Protein AF-A0A6L8TA34-F1 (afdb_monomer_lite)

Sequence (274 aa):
MIMSFKDAQNYKEYADSTDDLIKKCEDIVNNLTPEEANAKCNCIIQFGDRIITNKEHYEDYVRYVKDAVKGAKRQTESMKNYYERYSVPKAYIELEEMKYIYNQICTKSGTPPQMEQLIRNTYEEFKYRNSPSLRRKKEEEERRIKQMQEDVKKYTSPDEPTVGYAELMRRKAAANPPKTSLSQDEIRRFDMMSEEWLVKWCHFSYNWYWVVPCLLLCIVANGGLIAAIGLIVFMICGEIYSMRVQEYCGVILPWYRDSGKTLEKRIINKYIKK

Radius of gyration: 34.59 Å; chains: 1; bounding box: 89×36×83 Å

Structure (mmCIF, N/CA/C/O backbone):
data_AF-A0A6L8TA34-F1
#
_entry.id   AF-A0A6L8TA34-F1
#
loop_
_atom_site.group_PDB
_atom_site.id
_atom_site.type_symbol
_atom_site.label_atom_id
_atom_site.label_alt_id
_atom_site.label_comp_id
_atom_site.label_asym_id
_atom_site.label_entity_id
_atom_site.label_seq_id
_atom_site.pdbx_PDB_ins_code
_atom_site.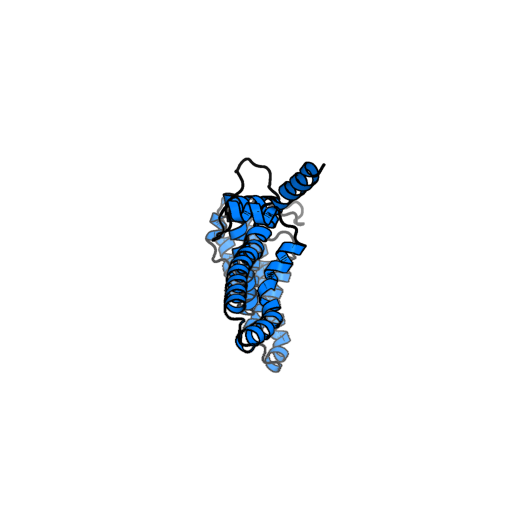Cartn_x
_atom_site.Cartn_y
_atom_site.Cartn_z
_atom_site.occupancy
_atom_site.B_iso_or_equiv
_atom_site.auth_seq_id
_atom_site.auth_comp_id
_atom_site.auth_asym_id
_atom_site.auth_atom_id
_atom_site.pdbx_PDB_model_num
ATOM 1 N N . MET A 1 1 ? -25.342 5.651 7.918 1.00 26.72 1 MET A N 1
ATOM 2 C CA . MET A 1 1 ? -24.972 7.080 7.956 1.00 26.72 1 MET A CA 1
ATOM 3 C C . MET A 1 1 ? -23.454 7.123 7.929 1.00 26.72 1 MET A C 1
ATOM 5 O O . MET A 1 1 ? -22.833 6.557 8.817 1.00 26.72 1 MET A O 1
ATOM 9 N N . ILE A 1 2 ? -22.877 7.601 6.826 1.00 30.81 2 ILE A N 1
ATOM 10 C CA . ILE A 1 2 ? -21.426 7.606 6.597 1.00 30.81 2 ILE A CA 1
ATOM 11 C C . ILE A 1 2 ? -20.876 8.825 7.331 1.00 30.81 2 ILE A C 1
ATOM 13 O O . ILE A 1 2 ? -21.261 9.949 7.020 1.00 30.81 2 ILE A O 1
ATOM 17 N N . MET A 1 3 ? -20.040 8.583 8.336 1.00 35.88 3 MET A N 1
ATOM 18 C CA . MET A 1 3 ? -19.330 9.624 9.071 1.00 35.88 3 MET A CA 1
ATOM 19 C C . MET A 1 3 ? -18.559 10.516 8.092 1.00 35.88 3 MET A C 1
ATOM 21 O O . MET A 1 3 ? -17.951 10.014 7.141 1.00 35.88 3 MET A O 1
ATOM 25 N N . SER A 1 4 ? -18.612 11.834 8.291 1.00 38.69 4 SER A N 1
ATOM 26 C CA . SER A 1 4 ? -17.957 12.759 7.373 1.00 38.69 4 SER A CA 1
ATOM 27 C C . SER A 1 4 ? -16.436 12.583 7.439 1.00 38.69 4 SER A C 1
ATOM 29 O O . SER A 1 4 ? -15.855 12.306 8.489 1.00 38.69 4 SER A O 1
ATOM 31 N N . PHE A 1 5 ? -15.769 12.763 6.300 1.00 42.31 5 PHE A N 1
ATOM 32 C CA . PHE A 1 5 ? -14.312 12.658 6.186 1.00 42.31 5 PHE A CA 1
ATOM 33 C C . PHE A 1 5 ? -13.568 13.624 7.128 1.00 42.31 5 PHE A C 1
ATOM 35 O O . PHE A 1 5 ? -12.448 13.337 7.534 1.00 42.31 5 PHE A O 1
ATOM 42 N N . LYS A 1 6 ? -14.196 14.746 7.512 1.00 39.69 6 LYS A N 1
ATOM 43 C CA . LYS A 1 6 ? -13.641 15.711 8.472 1.00 39.69 6 LYS A CA 1
ATOM 44 C C . LYS A 1 6 ? -13.723 15.227 9.921 1.00 39.69 6 LYS A C 1
ATOM 46 O O . LYS A 1 6 ? -12.808 15.501 10.687 1.00 39.69 6 LYS A O 1
ATOM 51 N N . ASP A 1 7 ? -14.754 14.468 10.280 1.00 45.50 7 ASP A N 1
ATOM 52 C CA . ASP A 1 7 ? -14.903 13.936 11.644 1.00 45.50 7 ASP A CA 1
ATOM 53 C C . ASP A 1 7 ? -13.973 12.737 11.877 1.00 45.50 7 ASP A C 1
ATOM 55 O O . ASP A 1 7 ? -13.440 12.550 12.970 1.00 45.50 7 ASP A O 1
ATOM 59 N N . ALA A 1 8 ? -13.674 11.984 10.812 1.00 49.72 8 ALA A N 1
ATOM 60 C CA . ALA A 1 8 ? -12.654 10.937 10.818 1.00 49.72 8 ALA A CA 1
ATOM 61 C C . ALA A 1 8 ? -11.216 11.479 10.979 1.00 49.72 8 ALA A C 1
ATOM 63 O O . ALA A 1 8 ? -10.352 10.761 11.473 1.00 49.72 8 ALA A O 1
ATOM 64 N N . GLN A 1 9 ? -10.953 12.734 10.588 1.00 38.88 9 GLN A N 1
ATOM 65 C CA . GLN A 1 9 ? -9.612 13.340 10.609 1.00 38.88 9 GLN A CA 1
ATOM 66 C C . GLN A 1 9 ? -9.122 13.768 12.003 1.00 38.88 9 GLN A C 1
ATOM 68 O O . GLN A 1 9 ? -7.920 13.949 12.184 1.00 38.88 9 GLN A O 1
ATOM 73 N N . ASN A 1 10 ? -10.011 13.933 12.990 1.00 45.66 10 ASN A N 1
ATOM 74 C CA . ASN A 1 10 ? -9.642 14.454 14.316 1.00 45.66 10 ASN A CA 1
ATOM 75 C C . ASN A 1 10 ? -9.312 13.375 15.360 1.00 45.66 10 ASN A C 1
ATOM 77 O O . ASN A 1 10 ? -8.789 13.695 16.430 1.00 45.66 10 ASN A O 1
ATOM 81 N N . TYR A 1 11 ? -9.573 12.099 15.075 1.00 52.59 11 TYR A N 1
ATOM 82 C CA . TYR A 1 11 ? -9.175 11.011 15.963 1.00 52.59 11 TYR A CA 1
ATOM 83 C C . TYR A 1 11 ? -7.750 10.581 15.627 1.00 52.59 11 TYR A C 1
ATOM 85 O O . TYR A 1 11 ? -7.477 10.180 14.502 1.00 52.59 11 TYR A O 1
ATOM 93 N N . LYS A 1 12 ? -6.838 10.616 16.613 1.00 56.38 12 LYS A N 1
ATOM 94 C CA . LYS A 1 12 ? -5.555 9.895 16.532 1.00 56.38 12 LYS A CA 1
ATOM 95 C C . LYS A 1 12 ? -5.864 8.466 16.084 1.00 56.38 12 LYS A C 1
ATOM 97 O O . LYS A 1 12 ? -6.401 7.702 16.888 1.00 56.38 12 LYS A O 1
ATOM 102 N N . GLU A 1 13 ? -5.550 8.158 14.827 1.00 72.50 13 GLU A N 1
ATOM 103 C CA . GLU A 1 13 ? -6.215 7.128 14.017 1.00 72.50 13 GLU A CA 1
ATOM 104 C C . GLU A 1 13 ? -6.134 5.704 14.586 1.00 72.50 13 GLU A C 1
ATOM 106 O O . GLU A 1 13 ? -6.873 4.842 14.134 1.00 72.50 13 GLU A O 1
ATOM 111 N N . TYR A 1 14 ? -5.277 5.450 15.574 1.00 80.44 14 TYR A N 1
ATOM 112 C CA . TYR A 1 14 ? -4.989 4.144 16.162 1.00 80.44 14 TYR A CA 1
ATOM 113 C C . TYR A 1 14 ? -4.602 4.272 17.644 1.00 80.44 14 TYR A C 1
ATOM 115 O O . TYR A 1 14 ? -4.146 5.336 18.063 1.00 80.44 14 TYR A O 1
ATOM 123 N N . ALA A 1 15 ? -4.739 3.218 18.449 1.00 86.44 15 ALA A N 1
ATOM 124 C CA . ALA A 1 15 ? -4.280 3.180 19.842 1.00 86.44 15 ALA A CA 1
ATOM 125 C C . ALA A 1 15 ? -2.822 2.697 19.982 1.00 86.44 15 ALA A C 1
ATOM 127 O O . ALA A 1 15 ? -2.347 1.879 19.199 1.00 86.44 15 ALA A O 1
ATOM 128 N N . ASP A 1 16 ? -2.094 3.174 20.991 1.00 85.56 16 ASP A N 1
ATOM 129 C CA . ASP A 1 16 ? -0.684 2.794 21.192 1.00 85.56 16 ASP A CA 1
ATOM 130 C C . ASP A 1 16 ? -0.493 1.495 21.988 1.00 85.56 16 ASP A C 1
ATOM 132 O O . ASP A 1 16 ? 0.597 0.922 21.975 1.00 85.56 16 ASP A O 1
ATOM 136 N N . SER A 1 17 ? -1.537 1.031 22.675 1.00 87.62 17 SER A N 1
ATOM 137 C CA . SER A 1 17 ? -1.566 -0.196 23.480 1.00 87.62 17 SER A CA 1
ATOM 138 C C . SER A 1 17 ? -2.996 -0.730 23.615 1.00 87.62 17 SER A C 1
ATOM 140 O O . SER A 1 17 ? -3.959 -0.037 23.280 1.00 87.62 17 SER A O 1
ATOM 142 N N . THR A 1 18 ? -3.152 -1.944 24.150 1.00 88.75 18 THR A N 1
ATOM 143 C CA . THR A 1 18 ? -4.470 -2.536 24.440 1.00 88.75 18 THR A CA 1
ATOM 144 C C . THR A 1 18 ? -5.250 -1.758 25.508 1.00 88.75 18 THR A C 1
ATOM 146 O O . THR A 1 18 ? -6.473 -1.668 25.422 1.00 88.75 18 THR A O 1
ATOM 149 N N . ASP A 1 19 ? -4.564 -1.143 26.475 1.00 89.00 19 ASP A N 1
ATOM 150 C CA . ASP A 1 19 ? -5.198 -0.297 27.495 1.00 89.00 19 ASP A CA 1
ATOM 151 C C . ASP A 1 19 ? -5.578 1.086 26.930 1.00 89.00 19 ASP A C 1
ATOM 153 O O . ASP A 1 19 ? -6.664 1.595 27.213 1.00 89.00 19 ASP A O 1
ATOM 157 N N . ASP A 1 20 ? -4.741 1.662 26.056 1.00 89.50 20 ASP A N 1
ATOM 158 C CA . ASP A 1 20 ? -5.075 2.890 25.313 1.00 89.50 20 ASP A CA 1
ATOM 159 C C . ASP A 1 20 ? -6.273 2.675 24.373 1.00 89.50 20 ASP A C 1
ATOM 161 O O . ASP A 1 20 ? -7.108 3.564 24.217 1.00 89.50 20 ASP A O 1
ATOM 165 N N . LEU A 1 21 ? -6.418 1.474 23.799 1.00 90.69 21 LEU A N 1
ATOM 166 C CA . LEU A 1 21 ? -7.572 1.123 22.970 1.00 90.69 21 LEU A CA 1
ATOM 167 C C . LEU A 1 21 ? -8.882 1.215 23.759 1.00 90.69 21 LEU A C 1
ATOM 169 O O . LEU A 1 21 ? -9.844 1.800 23.265 1.00 90.69 21 LEU A O 1
ATOM 173 N N . ILE A 1 22 ? -8.918 0.670 24.981 1.00 91.56 22 ILE A N 1
ATOM 174 C CA . ILE A 1 22 ? -10.101 0.755 25.851 1.00 91.56 22 ILE A CA 1
ATOM 175 C C . ILE A 1 22 ? -10.437 2.219 26.122 1.00 91.56 22 ILE A C 1
ATOM 177 O O . ILE A 1 22 ? -11.585 2.619 25.931 1.00 91.56 22 ILE A O 1
ATOM 181 N N . LYS A 1 23 ? -9.432 3.014 26.504 1.00 91.00 23 LYS A N 1
ATOM 182 C CA . LYS A 1 23 ? -9.615 4.433 26.806 1.00 91.00 23 LYS A CA 1
ATOM 183 C C . LYS A 1 23 ? -10.176 5.199 25.610 1.00 91.00 23 LYS A C 1
ATOM 185 O O . LYS A 1 23 ? -11.139 5.939 25.755 1.00 91.00 23 LYS A O 1
ATOM 190 N N . LYS A 1 24 ? -9.639 4.978 24.409 1.00 90.06 24 LYS A N 1
ATOM 191 C CA . LYS A 1 24 ? -10.147 5.625 23.192 1.00 90.06 24 LYS A CA 1
ATOM 192 C C . LYS A 1 24 ? -11.571 5.2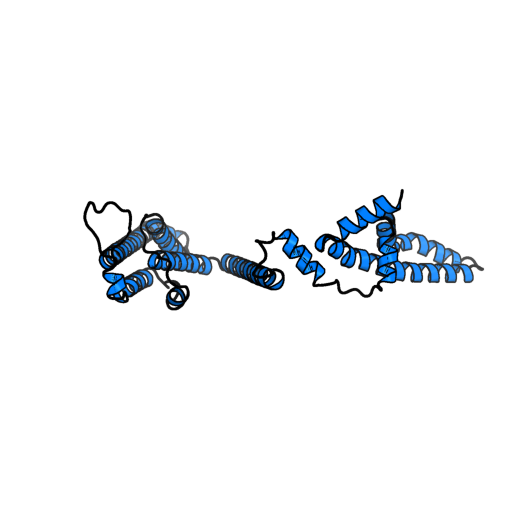05 22.850 1.00 90.06 24 LYS A C 1
ATOM 194 O O . LYS A 1 24 ? -12.351 6.038 22.403 1.00 90.06 24 LYS A O 1
ATOM 199 N N . CYS A 1 25 ? -11.926 3.940 23.066 1.00 88.81 25 CYS A N 1
ATOM 200 C CA . CYS A 1 25 ? -13.305 3.492 22.903 1.00 88.81 25 CYS A CA 1
ATOM 201 C C . CYS A 1 25 ? -14.244 4.185 23.906 1.00 88.81 25 CYS A C 1
ATOM 203 O O . CYS A 1 25 ? -15.326 4.605 23.511 1.00 88.81 25 CYS A O 1
ATOM 205 N N . GLU A 1 26 ? -13.833 4.351 25.167 1.00 90.38 26 GLU A N 1
ATOM 206 C CA . GLU A 1 26 ? -14.588 5.111 26.177 1.00 90.38 26 GLU A CA 1
ATOM 207 C C . GLU A 1 26 ? -14.712 6.594 25.809 1.00 90.38 26 GLU A C 1
ATOM 209 O O . GLU A 1 26 ? -15.801 7.158 25.898 1.00 90.38 26 GLU A O 1
ATOM 214 N N . ASP A 1 27 ? -13.628 7.212 25.338 1.00 88.88 27 ASP A N 1
ATOM 215 C CA . ASP A 1 27 ? -13.613 8.606 24.891 1.00 88.88 27 ASP A CA 1
ATOM 216 C C . ASP A 1 27 ? -14.585 8.829 23.723 1.00 88.88 27 ASP A C 1
ATOM 218 O O . ASP A 1 27 ? -15.280 9.843 23.698 1.00 88.88 27 ASP A O 1
ATOM 222 N N . ILE A 1 28 ? -14.697 7.877 22.789 1.00 85.50 28 ILE A N 1
ATOM 223 C CA . ILE A 1 28 ? -15.697 7.937 21.710 1.00 85.50 28 ILE A CA 1
ATOM 224 C C . ILE A 1 28 ? -17.111 8.017 22.294 1.00 85.50 28 ILE A C 1
ATOM 226 O O . ILE A 1 28 ? -17.888 8.865 21.868 1.00 85.50 28 ILE A O 1
ATOM 230 N N . VAL A 1 29 ? -17.444 7.176 23.279 1.00 86.12 29 VAL A N 1
ATOM 231 C CA . VAL A 1 29 ? -18.777 7.184 23.910 1.00 86.12 29 VAL A CA 1
ATOM 232 C C . VAL A 1 29 ? -19.035 8.495 24.649 1.00 86.12 29 VAL A C 1
ATOM 234 O O . VAL A 1 29 ? -20.114 9.074 24.531 1.00 86.12 29 VAL A O 1
ATOM 237 N N . ASN A 1 30 ? -18.042 8.972 25.399 1.00 86.25 30 ASN A N 1
ATOM 238 C CA . ASN A 1 30 ? -18.154 10.183 26.211 1.00 86.25 30 ASN A CA 1
ATOM 239 C C . ASN A 1 30 ? -18.290 11.456 25.365 1.00 86.25 30 ASN A C 1
ATOM 241 O O . ASN A 1 30 ? -18.870 12.433 25.835 1.00 86.25 30 ASN A O 1
ATOM 245 N N . ASN A 1 31 ? -17.777 11.438 24.133 1.00 85.88 31 ASN A N 1
ATOM 246 C CA . ASN A 1 31 ? -17.811 12.571 23.212 1.00 85.88 31 ASN A CA 1
ATOM 247 C C . ASN A 1 31 ? -18.993 12.542 22.229 1.00 85.88 31 ASN A C 1
ATOM 249 O O . ASN A 1 31 ? -19.072 13.421 21.372 1.00 85.88 31 ASN A O 1
ATOM 253 N N . LEU A 1 32 ? -19.908 11.569 22.332 1.00 79.75 32 LEU A N 1
ATOM 254 C CA . LEU A 1 32 ? -21.133 11.569 21.530 1.00 79.75 32 LEU A CA 1
ATOM 255 C C . LEU A 1 32 ? -21.969 12.812 21.847 1.00 79.75 32 LEU A C 1
ATOM 257 O O . LEU A 1 32 ? -22.250 13.115 23.011 1.00 79.75 32 LEU A O 1
ATOM 261 N N . THR A 1 33 ? -22.423 13.512 20.810 1.00 81.62 33 THR A N 1
ATOM 262 C CA . THR A 1 33 ? -23.385 14.605 20.990 1.00 81.62 33 THR A CA 1
ATOM 263 C C . THR A 1 33 ? -24.716 14.067 21.535 1.00 81.62 33 THR A C 1
ATOM 265 O O . THR A 1 33 ? -25.052 12.899 21.316 1.00 81.62 33 THR A O 1
ATOM 268 N N . PRO A 1 34 ? -25.536 14.892 22.215 1.00 78.94 34 PRO A N 1
ATOM 269 C CA . PRO A 1 34 ? -26.854 14.461 22.685 1.00 78.94 34 PRO A CA 1
ATOM 270 C C . PRO A 1 34 ? -27.755 13.913 21.568 1.00 78.94 34 PRO A C 1
ATOM 272 O O . PRO A 1 34 ? -28.567 13.024 21.814 1.00 78.94 34 PRO A O 1
ATOM 275 N N . GLU A 1 35 ? -27.609 14.419 20.344 1.00 78.94 35 GLU A N 1
ATOM 276 C CA . GLU A 1 35 ? -28.339 13.940 19.168 1.00 78.94 35 GLU A CA 1
ATOM 277 C C . GLU A 1 35 ? -27.856 12.550 18.736 1.00 78.94 35 GLU A C 1
ATOM 279 O O . GLU A 1 35 ? -28.667 11.641 18.559 1.00 78.94 35 GLU A O 1
ATOM 284 N N . GLU A 1 36 ? -26.540 12.350 18.633 1.00 78.81 36 GLU A N 1
ATOM 285 C CA . GLU A 1 36 ? -25.949 11.056 18.274 1.00 78.81 36 GLU A CA 1
ATOM 286 C C . GLU A 1 36 ? -26.218 9.986 19.327 1.00 78.81 36 GLU A C 1
ATOM 288 O O . GLU A 1 36 ? -26.524 8.851 18.968 1.00 78.81 36 GLU A O 1
ATOM 293 N N . ALA A 1 37 ? -26.132 10.348 20.609 1.00 76.19 37 ALA A N 1
ATOM 294 C CA . ALA A 1 37 ? -26.354 9.458 21.740 1.00 76.19 37 ALA A CA 1
ATOM 295 C C . ALA A 1 37 ? -27.797 8.931 21.789 1.00 76.19 37 ALA A C 1
ATOM 297 O O . ALA A 1 37 ? -28.003 7.743 22.042 1.00 76.19 37 ALA A O 1
ATOM 298 N N . ASN A 1 38 ? -28.781 9.799 21.521 1.00 78.62 38 ASN A N 1
ATOM 299 C CA . ASN A 1 38 ? -30.211 9.477 21.596 1.00 78.62 38 ASN A CA 1
ATOM 300 C C . ASN A 1 38 ? -30.801 8.960 20.275 1.00 78.62 38 ASN A C 1
ATOM 302 O O . ASN A 1 38 ? -31.965 8.548 20.237 1.00 78.62 38 ASN A O 1
ATOM 306 N N . ALA A 1 39 ? -30.030 8.970 19.186 1.00 76.56 39 ALA A N 1
ATOM 307 C CA . ALA A 1 39 ? -30.465 8.399 17.922 1.00 76.56 39 ALA A CA 1
ATOM 308 C C . ALA A 1 39 ? -30.721 6.886 18.059 1.00 76.56 39 ALA A C 1
ATOM 310 O O . ALA A 1 39 ? -30.012 6.164 18.766 1.00 76.56 39 ALA A O 1
ATOM 311 N N . LYS A 1 40 ? -31.768 6.403 17.377 1.00 69.94 40 LYS A N 1
ATOM 312 C CA . LYS A 1 40 ? -32.124 4.978 17.360 1.00 69.94 40 LYS A CA 1
ATOM 313 C C . LYS A 1 40 ? -31.053 4.188 16.604 1.00 69.94 40 LYS A C 1
ATOM 315 O O . LYS A 1 40 ? -30.760 4.506 15.449 1.00 69.94 40 LYS A O 1
ATOM 320 N N . CYS A 1 41 ? -30.521 3.136 17.225 1.00 67.19 41 CYS A N 1
ATOM 321 C CA . CYS A 1 41 ? -29.586 2.221 16.567 1.00 67.19 41 CYS A CA 1
ATOM 322 C C . CYS A 1 41 ? -30.351 1.406 15.515 1.00 67.19 41 CYS A C 1
ATOM 324 O O . CYS A 1 41 ? -31.183 0.570 15.863 1.00 67.19 41 CYS A O 1
ATOM 326 N N . ASN A 1 42 ? -30.057 1.590 14.226 1.00 57.72 42 ASN A N 1
ATOM 327 C CA . ASN A 1 42 ? -30.599 0.748 13.141 1.00 57.72 42 ASN A CA 1
ATOM 328 C C . ASN A 1 42 ? -29.842 -0.590 13.019 1.00 57.72 42 ASN A C 1
ATOM 330 O O . ASN A 1 42 ? -29.568 -1.089 11.928 1.00 57.72 42 ASN A O 1
ATOM 334 N N . CYS A 1 43 ? -29.440 -1.139 14.156 1.00 56.66 43 CYS A N 1
ATOM 335 C CA . CYS A 1 43 ? -28.519 -2.250 14.270 1.00 56.66 43 CYS A CA 1
ATOM 336 C C . CYS A 1 43 ? -29.361 -3.528 14.287 1.00 56.66 43 CYS A C 1
ATOM 338 O O . CYS A 1 43 ? -30.055 -3.804 15.261 1.00 56.66 43 CYS A O 1
ATOM 340 N N . ILE A 1 44 ? -29.363 -4.267 13.171 1.00 47.94 44 ILE A N 1
ATOM 341 C CA . ILE A 1 44 ? -30.145 -5.499 12.970 1.00 47.94 44 ILE A CA 1
ATOM 342 C C . ILE A 1 44 ? -29.538 -6.624 13.823 1.00 47.94 44 ILE A C 1
ATOM 344 O O . ILE A 1 44 ? -28.895 -7.529 13.304 1.00 47.94 44 ILE A O 1
ATOM 348 N N . ILE A 1 45 ? -29.658 -6.550 15.147 1.00 50.31 45 ILE A N 1
ATOM 349 C CA . ILE A 1 45 ? -29.248 -7.623 16.058 1.00 50.31 45 ILE A CA 1
ATOM 350 C C . ILE A 1 45 ? -30.283 -7.722 17.169 1.00 50.31 45 ILE A C 1
ATOM 352 O O . ILE A 1 45 ? -30.358 -6.855 18.022 1.00 50.31 45 ILE A O 1
ATOM 356 N N . GLN A 1 46 ? -31.100 -8.775 17.091 1.00 48.19 46 GLN A N 1
ATOM 357 C CA . GLN A 1 46 ? -31.663 -9.602 18.172 1.00 48.19 46 GLN A CA 1
ATOM 358 C C . GLN A 1 46 ? -31.893 -9.003 19.584 1.00 48.19 46 GLN A C 1
ATOM 360 O O . GLN A 1 46 ? -31.788 -9.727 20.569 1.00 48.19 46 GLN A O 1
ATOM 365 N N . PHE A 1 47 ? -32.293 -7.741 19.728 1.00 48.44 47 PHE A N 1
ATOM 366 C CA . PHE A 1 47 ? -32.747 -7.189 21.015 1.00 48.44 47 PHE A CA 1
ATOM 367 C C . PHE A 1 47 ? -34.275 -7.235 21.178 1.00 48.44 47 PHE A C 1
ATOM 369 O O . PHE A 1 47 ? -34.845 -6.432 21.909 1.00 48.44 47 PHE A O 1
ATOM 376 N N . GLY A 1 48 ? -34.963 -8.169 20.507 1.00 54.03 48 GLY A N 1
ATOM 377 C CA . GLY A 1 48 ? -36.431 -8.212 20.511 1.00 54.03 48 GLY A CA 1
ATOM 378 C C . GLY A 1 48 ? -37.050 -6.854 20.144 1.00 54.03 48 GLY A C 1
ATOM 379 O O . GLY A 1 48 ? -36.404 -6.023 19.510 1.00 54.03 48 GLY A O 1
ATOM 380 N N . ASP A 1 49 ? -38.280 -6.591 20.585 1.00 54.66 49 ASP A N 1
ATOM 381 C CA . ASP A 1 49 ? -38.989 -5.321 20.345 1.00 54.66 49 ASP A CA 1
ATOM 382 C C . ASP A 1 49 ? -38.396 -4.106 21.104 1.00 54.66 49 ASP A C 1
ATOM 384 O O . ASP A 1 49 ? -39.029 -3.050 21.198 1.00 54.66 49 ASP A O 1
ATOM 388 N N . ARG A 1 50 ? -37.185 -4.214 21.677 1.00 63.94 50 ARG A N 1
ATOM 389 C CA . ARG A 1 50 ? -36.550 -3.120 22.420 1.00 63.94 50 ARG A CA 1
ATOM 390 C C . ARG A 1 50 ? -35.766 -2.211 21.478 1.00 63.94 50 ARG A C 1
ATOM 392 O O . ARG A 1 50 ? -34.748 -2.589 20.906 1.00 63.94 50 ARG A O 1
ATOM 399 N N . ILE A 1 51 ? -36.201 -0.957 21.402 1.00 65.44 51 ILE A N 1
ATOM 400 C CA . ILE A 1 51 ? -35.429 0.122 20.784 1.00 65.44 51 ILE A CA 1
ATOM 401 C C . ILE A 1 51 ? -34.270 0.468 21.725 1.00 65.44 51 ILE A C 1
ATOM 403 O O . ILE A 1 51 ? -34.507 0.940 22.835 1.00 65.44 51 ILE A O 1
ATOM 407 N N . ILE A 1 52 ? -33.035 0.234 21.281 1.00 74.25 52 ILE A N 1
ATOM 408 C CA . ILE A 1 52 ? -31.819 0.676 21.976 1.00 74.25 52 ILE A CA 1
ATOM 409 C C . ILE A 1 52 ? -31.322 2.007 21.407 1.00 74.25 52 ILE A C 1
ATOM 411 O O . ILE A 1 52 ? -31.449 2.290 20.206 1.00 74.25 52 ILE A O 1
ATOM 415 N N . THR A 1 53 ? -30.755 2.830 22.280 1.00 78.06 53 THR A N 1
ATOM 416 C CA . THR A 1 53 ? -30.071 4.069 21.891 1.00 78.06 53 THR A CA 1
ATOM 417 C C . THR A 1 53 ? -28.675 3.769 21.342 1.00 78.06 53 THR A C 1
ATOM 419 O O . THR A 1 53 ? -28.055 2.760 21.684 1.00 78.06 53 THR A O 1
ATOM 422 N N . ASN A 1 54 ? -28.145 4.651 20.496 1.00 78.88 54 ASN A N 1
ATOM 423 C CA . ASN A 1 54 ? -26.756 4.558 20.039 1.00 78.88 54 ASN A CA 1
ATOM 424 C C . ASN A 1 54 ? -25.762 4.588 21.206 1.00 78.88 54 ASN A C 1
ATOM 426 O O . ASN A 1 54 ? -24.768 3.869 21.166 1.00 78.88 54 ASN A O 1
ATOM 430 N N . LYS A 1 55 ? -26.026 5.372 22.259 1.00 82.50 55 LYS A N 1
ATOM 431 C CA . LYS A 1 55 ? -25.160 5.400 23.442 1.00 82.50 55 LYS A CA 1
ATOM 432 C C . LYS A 1 55 ? -25.080 4.034 24.127 1.00 82.50 55 LYS A C 1
ATOM 434 O O . LYS A 1 55 ? -23.975 3.539 24.322 1.00 82.50 55 LYS A O 1
ATOM 439 N N . GLU A 1 56 ? -26.222 3.406 24.420 1.00 82.81 56 GLU A N 1
ATOM 440 C CA . GLU A 1 56 ? -26.257 2.050 24.998 1.00 82.81 56 GLU A CA 1
ATOM 441 C C . GLU A 1 56 ? -25.502 1.049 24.111 1.00 82.81 56 GLU A C 1
ATOM 443 O O . GLU A 1 56 ? -24.729 0.232 24.603 1.00 82.81 56 GLU A O 1
ATOM 448 N N . HIS A 1 57 ? -25.675 1.144 22.789 1.00 82.88 57 HIS A N 1
ATOM 449 C CA . HIS A 1 57 ? -24.978 0.281 21.840 1.00 82.88 57 HIS A CA 1
ATOM 450 C C . HIS A 1 57 ? -23.449 0.448 21.885 1.00 82.88 57 HIS A C 1
ATOM 452 O O . HIS A 1 57 ? -22.709 -0.539 21.906 1.00 82.88 57 HIS A O 1
ATOM 458 N N . TYR A 1 58 ? -22.971 1.692 21.924 1.00 85.31 58 TYR A N 1
ATOM 459 C CA . TYR A 1 58 ? -21.549 2.005 22.031 1.00 85.31 58 TYR A CA 1
ATOM 460 C C . TYR A 1 58 ? -20.973 1.555 23.384 1.00 85.31 58 TYR A C 1
ATOM 462 O O . TYR A 1 58 ? -19.888 0.976 23.419 1.00 85.31 58 TYR A O 1
ATOM 470 N N . GLU A 1 59 ? -21.693 1.751 24.492 1.00 88.12 59 GLU A N 1
ATOM 471 C CA . GLU A 1 59 ? -21.294 1.285 25.831 1.00 88.12 59 GLU A CA 1
ATOM 472 C C . GLU A 1 59 ? -21.182 -0.246 25.904 1.00 88.12 59 GLU A C 1
ATOM 474 O O . GLU A 1 59 ? -20.189 -0.782 26.413 1.00 88.12 59 GLU A O 1
ATOM 479 N N . ASP A 1 60 ? -22.153 -0.962 25.334 1.00 86.38 60 ASP A N 1
ATOM 480 C CA . ASP A 1 60 ? -22.111 -2.422 25.216 1.00 86.38 60 ASP A CA 1
ATOM 481 C C . ASP A 1 60 ? -20.902 -2.882 24.397 1.00 86.38 60 ASP A C 1
ATOM 483 O O . ASP A 1 60 ? -20.242 -3.871 24.739 1.00 86.38 60 ASP A O 1
ATOM 487 N N . TYR A 1 61 ? -20.561 -2.140 23.346 1.00 85.31 61 TYR A N 1
ATOM 488 C CA . TYR A 1 61 ? -19.385 -2.424 22.543 1.00 85.31 61 TYR A CA 1
ATOM 489 C C . TYR A 1 61 ? -18.071 -2.180 23.296 1.00 85.31 61 TYR A C 1
ATOM 491 O O . TYR A 1 61 ? -17.169 -3.019 23.230 1.00 85.31 61 TYR A O 1
ATOM 499 N N . VAL A 1 62 ? -17.957 -1.103 24.081 1.00 89.44 62 VAL A N 1
ATOM 500 C CA . VAL A 1 62 ? -16.800 -0.889 24.975 1.00 89.44 62 VAL A CA 1
ATOM 501 C C . VAL A 1 62 ? -16.623 -2.081 25.916 1.00 89.44 62 VAL A C 1
ATOM 503 O O . VAL A 1 62 ? -15.497 -2.544 26.121 1.00 89.44 62 VAL A O 1
ATOM 506 N N . ARG A 1 63 ? -17.717 -2.622 26.466 1.00 88.88 63 ARG A N 1
ATOM 507 C CA . ARG A 1 63 ? -17.662 -3.828 27.304 1.00 88.88 63 ARG A CA 1
ATOM 508 C C . ARG A 1 63 ? -17.105 -5.025 26.529 1.00 88.88 63 ARG A C 1
ATOM 510 O O . ARG A 1 63 ? -16.213 -5.698 27.043 1.00 88.88 63 ARG A O 1
ATOM 517 N N . TYR A 1 64 ? -17.536 -5.244 25.286 1.00 88.00 64 TYR A N 1
ATOM 518 C CA . TYR A 1 64 ? -16.955 -6.296 24.443 1.00 88.00 64 TYR A CA 1
ATOM 519 C C . TYR A 1 64 ? -15.461 -6.092 24.175 1.00 88.00 64 TYR A C 1
ATOM 521 O O . TYR A 1 64 ? -14.706 -7.065 24.207 1.00 88.00 64 TYR A O 1
ATOM 529 N N . VAL A 1 65 ? -15.011 -4.852 23.958 1.00 89.75 65 VAL A N 1
ATOM 530 C CA . VAL A 1 65 ? -13.580 -4.547 23.791 1.00 89.75 65 VAL A CA 1
ATOM 531 C C . VAL A 1 65 ? -12.803 -4.893 25.062 1.00 89.75 65 VAL A C 1
ATOM 533 O O . VAL A 1 65 ? -11.772 -5.561 24.985 1.00 89.75 65 VAL A O 1
ATOM 536 N N . LYS A 1 66 ? -13.311 -4.510 26.240 1.00 93.00 66 LYS A N 1
ATOM 537 C CA . LYS A 1 66 ? -12.698 -4.848 27.538 1.00 93.00 66 LYS A CA 1
ATOM 538 C C . LYS A 1 66 ? -12.587 -6.359 27.742 1.00 93.00 66 LYS A C 1
ATOM 540 O O . LYS A 1 66 ? -11.533 -6.845 28.161 1.00 93.00 66 LYS A O 1
ATOM 545 N N . ASP A 1 67 ? -13.637 -7.105 27.411 1.00 92.12 67 ASP A N 1
ATOM 546 C CA . ASP A 1 67 ? -13.638 -8.567 27.501 1.00 92.12 67 ASP A CA 1
ATOM 547 C C . ASP A 1 67 ? -12.633 -9.199 26.529 1.00 92.12 67 ASP A C 1
ATOM 549 O O . ASP A 1 67 ? -11.898 -10.115 26.910 1.00 92.12 67 ASP A O 1
ATOM 553 N N . ALA A 1 68 ? -12.536 -8.681 25.302 1.00 91.94 68 ALA A N 1
ATOM 554 C CA . ALA A 1 68 ? -11.559 -9.134 24.316 1.00 91.94 68 ALA A CA 1
ATOM 555 C C . ALA A 1 68 ? -10.115 -8.870 24.774 1.00 91.94 68 ALA A C 1
ATOM 557 O O . ALA A 1 68 ? -9.283 -9.773 24.695 1.00 91.94 68 ALA A O 1
ATOM 558 N N . VAL A 1 69 ? -9.826 -7.684 25.325 1.00 93.38 69 VAL A N 1
ATOM 559 C CA . VAL A 1 69 ? -8.507 -7.346 25.896 1.00 93.38 69 VAL A CA 1
ATOM 560 C C . VAL A 1 69 ? -8.164 -8.270 27.064 1.00 93.38 69 VAL A C 1
ATOM 562 O O . VAL A 1 69 ? -7.052 -8.793 27.145 1.00 93.38 69 VAL A O 1
ATOM 565 N N . LYS A 1 70 ? -9.122 -8.537 27.957 1.00 94.44 70 LYS A N 1
ATOM 566 C CA . LYS A 1 70 ? -8.931 -9.480 29.068 1.00 94.44 70 LYS A CA 1
ATOM 567 C C . LYS A 1 70 ? -8.667 -10.903 28.569 1.00 94.44 70 LYS A C 1
ATOM 569 O O . LYS A 1 70 ? -7.834 -11.605 29.142 1.00 94.44 70 LYS A O 1
ATOM 574 N N . GLY A 1 71 ? -9.362 -11.326 27.512 1.00 93.31 71 GLY A N 1
ATOM 575 C CA . GLY A 1 71 ? -9.136 -12.602 26.832 1.00 93.31 71 GLY A CA 1
ATOM 576 C C . GLY A 1 71 ? -7.732 -12.703 26.233 1.00 93.31 71 GLY A C 1
ATOM 577 O O . GLY A 1 71 ? -7.040 -13.685 26.494 1.00 93.31 71 GLY A O 1
ATOM 578 N N . ALA A 1 72 ? -7.286 -11.661 25.528 1.00 92.94 72 ALA A N 1
ATOM 579 C CA . ALA A 1 72 ? -5.945 -11.582 24.952 1.00 92.94 72 ALA A CA 1
ATOM 580 C C . ALA A 1 72 ? -4.856 -11.702 26.029 1.00 92.94 72 ALA A C 1
ATOM 582 O O . ALA A 1 72 ? -4.003 -12.580 25.940 1.00 92.94 72 ALA A O 1
ATOM 583 N N . LYS A 1 73 ? -4.947 -10.913 27.112 1.00 92.75 73 LYS A N 1
ATOM 584 C CA . LYS A 1 73 ? -3.980 -10.959 28.228 1.00 92.75 73 LYS A CA 1
ATOM 585 C C . LYS A 1 73 ? -3.910 -12.345 28.888 1.00 92.75 73 LYS A C 1
ATOM 587 O O . LYS A 1 73 ? -2.828 -12.817 29.226 1.00 92.75 73 LYS A O 1
ATOM 592 N N . ARG A 1 74 ? -5.048 -13.036 29.044 1.00 93.44 74 ARG A N 1
ATOM 593 C CA . ARG A 1 74 ? -5.082 -14.424 29.554 1.00 93.44 74 ARG A CA 1
ATOM 594 C C . ARG A 1 74 ? -4.394 -15.404 28.607 1.00 93.44 74 ARG A C 1
ATOM 596 O O . ARG A 1 74 ? -3.675 -16.284 29.076 1.00 93.44 74 ARG A O 1
ATOM 603 N N . GLN A 1 75 ? -4.611 -15.263 27.300 1.00 91.88 75 GLN A N 1
ATOM 604 C CA . GLN A 1 75 ? -3.942 -16.095 26.303 1.00 91.88 75 GLN A CA 1
ATOM 605 C C . GLN A 1 75 ? -2.426 -15.866 26.336 1.00 91.88 75 GLN A C 1
ATOM 607 O O . GLN A 1 75 ? -1.670 -16.837 26.368 1.00 91.88 75 GLN A O 1
ATOM 612 N N . THR A 1 76 ? -1.983 -14.611 26.416 1.00 92.06 76 THR A N 1
ATOM 613 C CA . THR A 1 76 ? -0.567 -14.259 26.571 1.00 92.06 76 THR A CA 1
ATOM 614 C C . THR A 1 76 ? 0.050 -14.912 27.803 1.00 92.06 76 THR A C 1
ATOM 616 O O . THR A 1 76 ? 1.078 -15.576 27.680 1.00 92.06 76 THR A O 1
ATOM 619 N N . GLU A 1 77 ? -0.598 -14.807 28.967 1.00 92.25 77 GLU A N 1
ATOM 620 C CA . GLU A 1 77 ? -0.097 -15.412 30.208 1.00 92.25 77 GLU A CA 1
ATOM 621 C C . GLU A 1 77 ? -0.021 -16.943 30.106 1.00 92.25 77 GLU A C 1
ATOM 623 O O . GLU A 1 77 ? 0.965 -17.548 30.521 1.00 92.25 77 GLU A O 1
ATOM 628 N N . SER A 1 78 ? -1.011 -17.586 29.474 1.00 91.88 78 SER A N 1
ATOM 629 C CA . SER A 1 78 ? -0.991 -19.041 29.253 1.00 91.88 78 SER A CA 1
ATOM 630 C C . SER A 1 78 ? 0.183 -19.510 28.380 1.00 91.88 78 SER A C 1
ATOM 632 O O . SER A 1 78 ? 0.661 -20.634 28.528 1.00 91.88 78 SER A O 1
ATOM 634 N N . MET A 1 79 ? 0.686 -18.631 27.508 1.00 92.56 79 MET A N 1
ATOM 635 C CA . MET A 1 79 ? 1.793 -18.885 26.583 1.00 92.56 79 MET A CA 1
ATOM 636 C C . MET A 1 79 ? 3.134 -18.341 27.090 1.00 92.56 79 MET A C 1
ATOM 638 O O . MET A 1 79 ? 4.139 -18.436 26.385 1.00 92.56 79 MET A O 1
ATOM 642 N N . LYS A 1 80 ? 3.190 -17.814 28.317 1.00 92.19 80 LYS A N 1
ATOM 643 C CA . LYS A 1 80 ? 4.382 -17.167 28.878 1.00 92.19 80 LYS A CA 1
ATOM 644 C C . LYS A 1 80 ? 5.630 -18.048 28.815 1.00 92.19 80 LYS A C 1
ATOM 646 O O . LYS A 1 80 ? 6.648 -17.618 28.282 1.00 92.19 80 LYS A O 1
ATOM 651 N N . ASN A 1 81 ? 5.518 -19.312 29.231 1.00 92.88 81 ASN A N 1
ATOM 652 C CA . ASN A 1 81 ? 6.625 -20.276 29.169 1.00 92.88 81 ASN A CA 1
ATOM 653 C C . ASN A 1 81 ? 7.140 -20.489 27.735 1.00 92.88 81 ASN A C 1
ATOM 655 O O . ASN A 1 81 ? 8.334 -20.684 27.524 1.00 92.88 81 ASN A O 1
ATOM 659 N N . TYR A 1 82 ? 6.248 -20.467 26.740 1.00 92.38 82 TYR A N 1
ATOM 660 C CA . TYR A 1 82 ? 6.628 -20.571 25.332 1.00 92.38 82 TYR A CA 1
ATOM 661 C C . TYR A 1 82 ? 7.363 -19.304 24.879 1.00 92.38 82 TYR A C 1
ATOM 663 O O . TYR A 1 82 ? 8.447 -19.397 24.304 1.00 92.38 82 TYR A O 1
ATOM 671 N N . TYR A 1 83 ? 6.821 -18.122 25.176 1.00 92.44 83 TYR A N 1
ATOM 672 C CA . TYR A 1 83 ? 7.443 -16.856 24.786 1.00 92.44 83 TYR A CA 1
ATOM 673 C C . TYR A 1 83 ? 8.824 -16.659 25.411 1.00 92.44 83 TYR A C 1
ATOM 675 O O . TYR A 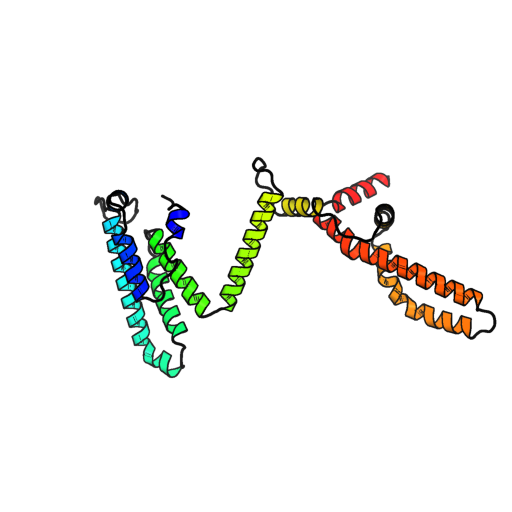1 83 ? 9.745 -16.240 24.710 1.00 92.44 83 TYR A O 1
ATOM 683 N N . GLU A 1 84 ? 8.986 -17.025 26.683 1.00 91.94 84 GLU A N 1
ATOM 684 C CA . GLU A 1 84 ? 10.273 -16.990 27.383 1.00 91.94 84 GLU A CA 1
ATOM 685 C C . GLU A 1 84 ? 11.263 -17.999 26.787 1.00 91.94 84 GLU A C 1
ATOM 687 O O . GLU A 1 84 ? 12.401 -17.641 26.490 1.00 91.94 84 GLU A O 1
ATOM 692 N N . ARG A 1 85 ? 10.831 -19.243 26.526 1.00 94.31 85 ARG A N 1
ATOM 693 C CA . ARG A 1 85 ? 11.695 -20.297 25.965 1.00 94.31 85 ARG A CA 1
ATOM 694 C C . ARG A 1 85 ? 12.247 -19.954 24.581 1.00 94.31 85 ARG A C 1
ATOM 696 O O . ARG A 1 85 ? 13.374 -20.333 24.270 1.00 94.31 85 ARG A O 1
ATOM 703 N N . TYR A 1 86 ? 11.449 -19.294 23.745 1.00 93.25 86 TYR A N 1
ATOM 704 C CA . TYR A 1 86 ? 11.819 -18.949 22.369 1.00 93.25 86 TYR A CA 1
ATOM 705 C C . TYR A 1 86 ? 12.277 -17.494 22.205 1.00 93.25 86 TYR A C 1
ATOM 707 O O . TYR A 1 86 ? 12.468 -17.053 21.073 1.00 93.25 86 TYR A O 1
ATOM 715 N N . SER A 1 87 ? 12.462 -16.752 23.304 1.00 91.50 87 SER A N 1
ATOM 716 C CA . SER A 1 87 ? 12.883 -15.343 23.288 1.00 91.50 87 SER A CA 1
ATOM 717 C C . SER A 1 87 ? 12.044 -14.487 22.331 1.00 91.50 87 SER A C 1
ATOM 719 O O . SER A 1 87 ? 12.571 -13.685 21.555 1.00 91.50 87 SER A O 1
ATOM 721 N N . VAL A 1 88 ? 10.724 -14.695 22.345 1.00 90.56 88 VAL A N 1
ATOM 722 C CA . VAL A 1 88 ? 9.811 -14.022 21.417 1.00 90.56 88 VAL A CA 1
ATOM 723 C C . VAL A 1 88 ? 9.807 -12.515 21.708 1.00 90.56 88 VAL A C 1
ATOM 725 O O . VAL A 1 88 ? 9.610 -12.119 22.859 1.00 90.56 88 VAL A O 1
ATOM 728 N N . PRO A 1 89 ? 9.999 -11.645 20.697 1.00 90.19 89 PRO A N 1
ATOM 729 C CA . PRO A 1 89 ? 10.023 -10.204 20.915 1.00 90.19 89 PRO A CA 1
ATOM 730 C C . PRO A 1 89 ? 8.705 -9.690 21.497 1.00 90.19 89 PRO A C 1
ATOM 732 O O .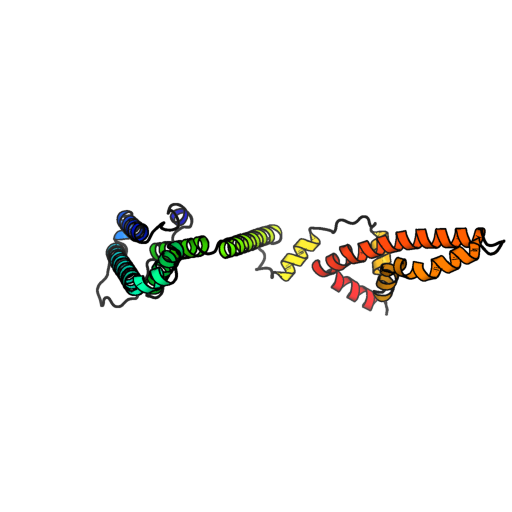 PRO A 1 89 ? 7.629 -10.039 21.010 1.00 90.19 89 PRO A O 1
ATOM 735 N N . LYS A 1 90 ? 8.781 -8.766 22.462 1.00 89.12 90 LYS A N 1
ATOM 736 C CA . LYS A 1 90 ? 7.596 -8.135 23.069 1.00 89.12 90 LYS A CA 1
ATOM 737 C C . LYS A 1 90 ? 6.637 -7.551 22.022 1.00 89.12 90 LYS A C 1
ATOM 739 O O . LYS A 1 90 ? 5.438 -7.780 22.099 1.00 89.12 90 LYS A O 1
ATOM 744 N N . ALA A 1 91 ? 7.171 -6.891 20.992 1.00 86.50 91 ALA A N 1
ATOM 745 C CA . ALA A 1 91 ? 6.376 -6.326 19.899 1.00 86.50 91 ALA A CA 1
ATOM 746 C C . ALA A 1 91 ? 5.586 -7.381 19.097 1.00 86.50 91 ALA A C 1
ATOM 748 O O . ALA A 1 91 ? 4.579 -7.055 18.472 1.00 86.50 91 ALA A O 1
ATOM 749 N N . TYR A 1 92 ? 6.044 -8.639 19.067 1.00 89.06 92 TYR A N 1
ATOM 750 C CA . TYR A 1 92 ? 5.313 -9.745 18.439 1.00 89.06 92 TYR A CA 1
ATOM 751 C C . TYR A 1 92 ? 4.181 -10.243 19.336 1.00 89.06 92 TYR A C 1
ATOM 753 O O . TYR A 1 92 ? 3.082 -10.490 18.850 1.00 89.06 92 TYR A O 1
ATOM 761 N N . ILE A 1 93 ? 4.424 -10.319 20.645 1.00 90.69 93 ILE A N 1
ATOM 762 C CA . ILE A 1 93 ? 3.396 -10.673 21.630 1.00 90.69 93 ILE A CA 1
ATOM 763 C C . ILE A 1 93 ? 2.258 -9.644 21.592 1.00 90.69 93 ILE A C 1
ATOM 765 O O . ILE A 1 93 ? 1.097 -10.018 21.465 1.00 90.69 93 ILE A O 1
ATOM 769 N N . GLU A 1 94 ? 2.588 -8.350 21.599 1.00 89.75 94 GLU A N 1
ATOM 770 C CA . GLU A 1 94 ? 1.599 -7.267 21.508 1.00 89.75 94 GLU A CA 1
ATOM 771 C C . GLU A 1 94 ? 0.809 -7.298 20.181 1.00 89.75 94 GLU A C 1
ATOM 773 O O . GLU A 1 94 ? -0.389 -7.017 20.158 1.00 89.75 94 GLU A O 1
ATOM 778 N N . LEU A 1 95 ? 1.449 -7.684 19.068 1.00 91.62 95 LEU A N 1
ATOM 779 C CA . LEU A 1 95 ? 0.761 -7.888 17.789 1.00 91.62 95 LEU A CA 1
ATOM 780 C C . LEU A 1 95 ? -0.228 -9.062 17.850 1.00 91.62 95 LEU A C 1
ATOM 782 O O . LEU A 1 95 ? -1.343 -8.934 17.344 1.00 91.62 95 LEU A O 1
ATOM 786 N N . GLU A 1 96 ? 0.146 -10.192 18.451 1.00 91.62 96 GLU A N 1
ATOM 787 C CA . GLU A 1 96 ? -0.758 -11.341 18.605 1.00 91.62 96 GLU A CA 1
ATOM 788 C C . GLU A 1 96 ? -1.936 -11.018 19.542 1.00 91.62 96 GLU A C 1
ATOM 790 O O . GLU A 1 96 ? -3.068 -11.402 19.240 1.00 91.62 96 GLU A O 1
ATOM 795 N N . GLU A 1 97 ? -1.725 -10.227 20.601 1.00 93.00 97 GLU A N 1
ATOM 796 C CA . GLU A 1 97 ? -2.820 -9.699 21.430 1.00 93.00 97 GLU A CA 1
ATOM 797 C C . GLU A 1 97 ? -3.789 -8.838 20.613 1.00 93.00 97 GLU A C 1
ATOM 799 O O . GLU A 1 97 ? -5.002 -9.066 20.632 1.00 93.00 97 GLU A O 1
ATOM 804 N N . MET A 1 98 ? -3.269 -7.877 19.843 1.00 91.69 98 MET A N 1
ATOM 805 C CA . MET A 1 98 ? -4.099 -7.015 18.994 1.00 91.69 98 MET A CA 1
ATOM 806 C C . MET A 1 98 ? -4.816 -7.794 17.892 1.00 91.69 98 MET A C 1
ATOM 808 O O . MET A 1 98 ? -5.961 -7.484 17.570 1.00 91.69 98 MET A O 1
ATOM 812 N N . LYS A 1 99 ? -4.185 -8.829 17.335 1.00 92.00 99 LYS A N 1
ATOM 813 C CA . LYS A 1 99 ? -4.795 -9.735 16.355 1.00 92.00 99 LYS A CA 1
ATOM 814 C C . LYS A 1 99 ? -5.951 -10.525 16.962 1.00 92.00 99 LYS A C 1
ATOM 816 O O . LYS A 1 99 ? -6.993 -10.659 16.322 1.00 92.00 99 LYS A O 1
ATOM 821 N N . TYR A 1 100 ? -5.793 -11.027 18.188 1.00 91.62 100 TYR A N 1
ATOM 822 C CA . TYR A 1 100 ? -6.878 -11.684 18.917 1.00 91.62 100 TYR A CA 1
ATOM 823 C C . TYR A 1 100 ? -8.061 -10.729 19.106 1.00 91.62 100 TYR A C 1
ATOM 825 O O . TYR A 1 100 ? -9.192 -11.074 18.765 1.00 91.62 100 TYR A O 1
ATOM 833 N N . ILE A 1 101 ? -7.791 -9.512 19.586 1.00 91.19 101 ILE A N 1
ATOM 834 C CA . ILE A 1 101 ? -8.805 -8.472 19.802 1.00 91.19 101 ILE A CA 1
ATOM 835 C C . ILE A 1 101 ? -9.524 -8.135 18.489 1.00 91.19 101 ILE A C 1
ATOM 837 O O . ILE A 1 101 ? -10.752 -8.181 18.439 1.00 91.19 101 ILE A O 1
ATOM 841 N N . TYR A 1 102 ? -8.774 -7.870 17.416 1.00 89.62 102 TYR A N 1
ATOM 842 C CA . TYR A 1 102 ? -9.314 -7.590 16.084 1.00 89.62 102 TYR A CA 1
ATOM 843 C C . TYR A 1 102 ? -10.252 -8.707 15.609 1.00 89.62 102 TYR A C 1
ATOM 845 O O . TYR A 1 102 ? -11.388 -8.440 15.223 1.00 89.62 102 TYR A O 1
ATOM 853 N N . ASN A 1 103 ? -9.821 -9.967 15.712 1.00 88.50 103 ASN A N 1
ATOM 854 C CA . ASN A 1 103 ? -10.616 -11.115 15.280 1.00 88.50 103 ASN A CA 1
ATOM 855 C C . ASN A 1 103 ? -11.882 -11.314 16.118 1.00 88.50 103 ASN A C 1
ATOM 857 O O . ASN A 1 103 ? -12.910 -11.693 15.570 1.00 88.50 103 ASN A O 1
ATOM 861 N N . GLN A 1 104 ? -11.837 -11.068 17.428 1.00 85.62 104 GLN A N 1
ATOM 862 C CA . GLN A 1 104 ? -13.012 -11.204 18.298 1.00 85.62 104 GLN A CA 1
ATOM 863 C C . GLN A 1 104 ? -14.062 -10.122 18.055 1.00 85.62 104 GLN A C 1
ATOM 865 O O . GLN A 1 104 ? -15.247 -10.335 18.318 1.00 85.62 104 GLN A O 1
ATOM 870 N N . ILE A 1 105 ? -13.617 -8.955 17.596 1.00 82.62 105 ILE A N 1
ATOM 871 C CA . ILE A 1 105 ? -14.454 -7.770 17.517 1.00 82.62 105 ILE A CA 1
ATOM 872 C C . ILE A 1 105 ? -14.965 -7.540 16.090 1.00 82.62 105 ILE A C 1
ATOM 874 O O . ILE A 1 105 ? -16.173 -7.484 15.883 1.00 82.62 105 ILE A O 1
ATOM 878 N N . CYS A 1 106 ? -14.081 -7.491 15.089 1.00 71.19 106 CYS A N 1
ATOM 879 C CA . CYS A 1 106 ? -14.461 -7.206 13.700 1.00 71.19 106 CYS A CA 1
ATOM 880 C C . CYS A 1 106 ? -15.224 -8.354 13.014 1.00 71.19 106 CYS A C 1
ATOM 882 O O . CYS A 1 106 ? -15.767 -8.160 11.932 1.00 71.19 106 CYS A O 1
ATOM 884 N N . THR A 1 107 ? -15.292 -9.546 13.618 1.00 63.94 107 THR A N 1
ATOM 885 C CA . THR A 1 107 ? -16.120 -10.658 13.111 1.00 63.94 107 THR A CA 1
ATOM 886 C C . THR A 1 107 ? -17.556 -10.630 13.634 1.00 63.94 107 THR A C 1
ATOM 888 O O . THR A 1 107 ? -18.401 -11.374 13.133 1.00 63.94 107 THR A O 1
ATOM 891 N N . LYS A 1 108 ? -17.867 -9.773 14.616 1.00 64.94 108 LYS A N 1
ATOM 892 C CA . LYS A 1 108 ? -19.229 -9.616 15.128 1.00 64.94 108 LYS A CA 1
ATOM 893 C C . LYS A 1 108 ? -19.983 -8.592 14.285 1.00 64.94 108 LYS A C 1
ATOM 895 O O . LYS A 1 108 ? -19.530 -7.466 14.085 1.00 64.94 108 LYS A O 1
ATOM 900 N N . SER A 1 109 ? -21.159 -8.989 13.799 1.00 58.25 109 SER A N 1
ATOM 901 C CA . SER A 1 109 ? -22.100 -8.072 13.155 1.00 58.25 109 SER A CA 1
ATOM 902 C C . SER A 1 109 ? -22.452 -6.923 14.103 1.00 58.25 109 SER A C 1
ATOM 904 O O . SER A 1 109 ? -22.520 -7.134 15.312 1.00 58.25 109 SER A O 1
ATOM 906 N N . GLY A 1 110 ? -22.732 -5.738 13.553 1.00 67.00 110 GLY A N 1
ATOM 907 C CA . GLY A 1 110 ? -23.246 -4.587 14.309 1.00 67.00 110 GLY A CA 1
ATOM 908 C C . GLY A 1 110 ? -22.199 -3.797 15.081 1.00 67.00 110 GLY A C 1
ATOM 909 O O . GLY A 1 110 ? -22.537 -3.155 16.058 1.00 67.00 110 GLY A O 1
ATOM 910 N N . THR A 1 111 ? -20.940 -3.835 14.665 1.00 72.00 111 THR A N 1
ATOM 911 C CA . THR A 1 111 ? -19.911 -2.949 15.209 1.00 72.00 111 THR A CA 1
ATOM 912 C C . THR A 1 111 ? -20.177 -1.477 14.829 1.00 72.00 111 THR A C 1
ATOM 914 O O . THR A 1 111 ? -20.428 -1.203 13.652 1.00 72.00 111 THR A O 1
ATOM 917 N N . PRO A 1 112 ? -20.061 -0.504 15.760 1.00 76.69 112 PRO A N 1
ATOM 918 C CA . PRO A 1 112 ? -20.080 0.913 15.411 1.00 76.69 112 PRO A CA 1
ATOM 919 C C . PRO A 1 112 ? -18.947 1.291 14.438 1.00 76.69 112 PRO A C 1
ATOM 921 O O . PRO A 1 112 ? -17.782 1.019 14.745 1.00 76.69 112 PRO A O 1
ATOM 924 N N . PRO A 1 113 ? -19.221 1.992 13.317 1.00 76.12 113 PRO A N 1
ATOM 925 C CA . PRO A 1 113 ? -18.211 2.278 12.289 1.00 76.12 113 PRO A CA 1
ATOM 926 C C . PRO A 1 113 ? -16.957 2.994 12.810 1.00 76.12 113 PRO A C 1
ATOM 928 O O . PRO A 1 113 ? -15.842 2.699 12.386 1.00 76.12 113 PRO A O 1
ATOM 931 N N . GLN A 1 114 ? -17.129 3.922 13.758 1.00 76.62 114 GLN A N 1
ATOM 932 C CA . GLN A 1 114 ? -16.025 4.638 14.407 1.00 76.62 114 GLN A CA 1
ATOM 933 C C . GLN A 1 114 ? -15.095 3.694 15.177 1.00 76.62 114 GLN A C 1
ATOM 935 O O . GLN A 1 114 ? -13.872 3.792 15.073 1.00 76.62 114 GLN A O 1
ATOM 940 N N . MET A 1 115 ? -15.674 2.756 15.925 1.00 81.19 115 MET A N 1
ATOM 941 C CA . MET A 1 115 ? -14.919 1.799 16.728 1.00 81.19 115 MET A CA 1
ATOM 942 C C . MET A 1 115 ? -14.282 0.712 15.858 1.00 81.19 115 MET A C 1
ATOM 944 O O . MET A 1 115 ? -13.153 0.304 16.129 1.00 81.19 115 MET A O 1
ATOM 948 N N . GLU A 1 116 ? -14.952 0.288 14.781 1.00 81.75 116 GLU A N 1
ATOM 949 C CA . GLU A 1 116 ? -14.365 -0.615 13.784 1.00 81.75 116 GLU A CA 1
ATOM 950 C C . GLU A 1 116 ? -13.099 -0.013 13.178 1.00 81.75 116 GLU A C 1
ATOM 952 O O . GLU A 1 116 ? -12.050 -0.659 13.121 1.00 81.75 116 GLU A O 1
ATOM 957 N N . GLN A 1 117 ? -13.192 1.251 12.755 1.00 82.56 117 GLN A N 1
ATOM 958 C CA . GLN A 1 117 ? -12.089 1.950 12.118 1.00 82.56 117 GLN A CA 1
ATOM 959 C C . GLN A 1 117 ? -10.912 2.115 13.086 1.00 82.56 117 GLN A C 1
ATOM 961 O O . GLN A 1 117 ? -9.778 1.830 12.700 1.00 82.56 117 GLN A O 1
ATOM 966 N N . LEU A 1 118 ? -11.173 2.487 14.346 1.00 87.12 118 LEU A N 1
ATOM 967 C CA . LEU A 1 118 ? -10.148 2.579 15.389 1.00 87.12 118 LEU A CA 1
ATOM 968 C C . LEU A 1 118 ? -9.422 1.241 15.589 1.00 87.12 118 LEU A C 1
ATOM 970 O O . LEU A 1 118 ? -8.190 1.201 15.595 1.00 87.12 118 LEU A O 1
ATOM 974 N N . ILE A 1 119 ? -10.157 0.136 15.730 1.00 87.44 119 ILE A N 1
ATOM 975 C CA . ILE A 1 119 ? -9.569 -1.192 15.966 1.00 87.44 119 ILE A CA 1
ATOM 976 C C . ILE A 1 119 ? -8.776 -1.662 14.745 1.00 87.44 119 ILE A C 1
ATOM 978 O O . ILE A 1 119 ? -7.654 -2.152 14.896 1.00 87.44 119 ILE A O 1
ATOM 982 N N . ARG A 1 120 ? -9.309 -1.465 13.534 1.00 86.69 120 ARG A N 1
ATOM 983 C CA . ARG A 1 120 ? -8.629 -1.820 12.281 1.00 86.69 120 ARG A CA 1
ATOM 984 C C . ARG A 1 120 ? -7.322 -1.053 12.107 1.00 86.69 120 ARG A C 1
ATOM 986 O O . ARG A 1 120 ? -6.293 -1.658 11.816 1.00 86.69 120 ARG A O 1
ATOM 993 N N . ASN A 1 121 ? -7.354 0.260 12.307 1.00 86.94 121 ASN A N 1
ATOM 994 C CA . ASN A 1 121 ? -6.165 1.101 12.218 1.00 86.94 121 ASN A CA 1
ATOM 995 C C . ASN A 1 121 ? -5.130 0.716 13.284 1.00 86.94 121 ASN A C 1
ATOM 997 O O . ASN A 1 121 ? -3.945 0.614 12.982 1.00 86.94 121 ASN A O 1
ATOM 1001 N N . THR A 1 122 ? -5.583 0.427 14.508 1.00 89.06 122 THR A N 1
ATOM 1002 C CA . THR A 1 122 ? -4.710 -0.049 15.588 1.00 89.06 122 THR A CA 1
ATOM 1003 C C . THR A 1 122 ? -4.019 -1.352 15.223 1.00 89.06 122 THR A C 1
ATOM 1005 O O . THR A 1 122 ? -2.799 -1.449 15.325 1.00 89.06 122 THR A O 1
ATOM 1008 N N . TYR A 1 123 ? -4.761 -2.340 14.732 1.00 89.25 123 TYR A N 1
ATOM 1009 C CA . TYR A 1 123 ? -4.175 -3.604 14.304 1.00 89.25 123 TYR A CA 1
ATOM 1010 C C . TYR A 1 123 ? -3.128 -3.423 13.189 1.00 89.25 123 TYR A C 1
ATOM 1012 O O . TYR A 1 123 ? -2.028 -3.977 13.280 1.00 89.25 123 TYR A O 1
ATOM 1020 N N . GLU A 1 124 ? -3.429 -2.622 12.162 1.00 86.06 124 GLU A N 1
ATOM 1021 C CA . GLU A 1 124 ? -2.485 -2.368 11.067 1.00 86.06 124 GLU A CA 1
ATOM 1022 C C . GLU A 1 124 ? -1.215 -1.645 11.545 1.00 86.06 124 GLU A C 1
ATOM 1024 O O . GLU A 1 124 ? -0.121 -2.012 11.117 1.00 86.06 124 GLU A O 1
ATOM 1029 N N . GLU A 1 125 ? -1.306 -0.701 12.484 1.00 86.94 125 GLU A N 1
ATOM 1030 C CA . GLU A 1 125 ? -0.112 -0.056 13.045 1.00 86.94 125 GLU A CA 1
ATOM 1031 C C . GLU A 1 125 ? 0.774 -1.031 13.827 1.00 86.94 125 GLU A C 1
ATOM 1033 O O . GLU A 1 125 ? 1.993 -1.047 13.630 1.00 86.94 125 GLU A O 1
ATOM 1038 N N . PHE A 1 126 ? 0.198 -1.912 14.652 1.00 86.19 126 PHE A N 1
ATOM 1039 C CA . PHE A 1 126 ? 0.970 -2.963 15.332 1.00 86.19 126 PHE A CA 1
ATOM 1040 C C . PHE A 1 126 ? 1.655 -3.904 14.333 1.00 86.19 126 PHE A C 1
ATOM 1042 O O . PHE A 1 126 ? 2.821 -4.275 14.504 1.00 86.19 126 PHE A O 1
ATOM 1049 N N . LYS A 1 127 ? 0.965 -4.241 13.242 1.00 85.62 127 LYS A N 1
ATOM 1050 C CA . LYS A 1 127 ? 1.502 -5.066 12.154 1.00 85.62 127 LYS A CA 1
ATOM 1051 C C . LYS A 1 127 ? 2.658 -4.369 11.431 1.00 85.62 127 LYS A C 1
ATOM 1053 O O . LYS A 1 127 ? 3.683 -5.003 11.174 1.00 85.62 127 LYS A O 1
ATOM 1058 N N . TYR A 1 128 ? 2.551 -3.073 11.141 1.00 82.12 128 TYR A N 1
ATOM 1059 C CA . TYR A 1 128 ? 3.622 -2.306 10.495 1.00 82.12 128 TYR A CA 1
ATOM 1060 C C . TYR A 1 128 ? 4.830 -2.069 11.398 1.00 82.12 128 TYR A C 1
ATOM 1062 O O . TYR A 1 128 ? 5.956 -2.122 10.901 1.00 82.12 128 TYR A O 1
ATOM 1070 N N . ARG A 1 129 ? 4.626 -1.861 12.705 1.00 80.94 129 ARG A N 1
ATOM 1071 C CA . ARG A 1 129 ? 5.719 -1.783 13.693 1.00 80.94 129 ARG A CA 1
ATOM 1072 C C . ARG A 1 129 ? 6.563 -3.054 13.679 1.00 80.94 129 ARG A C 1
ATOM 1074 O O . ARG A 1 129 ? 7.787 -2.981 13.691 1.00 80.94 129 ARG A O 1
ATOM 1081 N N . ASN A 1 130 ? 5.907 -4.211 13.608 1.00 79.56 130 ASN A N 1
ATOM 1082 C CA . ASN A 1 130 ? 6.586 -5.502 13.573 1.00 79.56 130 ASN A CA 1
ATOM 1083 C C . ASN A 1 130 ? 7.210 -5.809 12.198 1.00 79.56 130 ASN A C 1
ATOM 1085 O O . ASN A 1 130 ? 8.199 -6.526 12.094 1.00 79.56 130 ASN A O 1
ATOM 1089 N N . SER A 1 131 ? 6.647 -5.258 11.119 1.00 80.75 131 SER A N 1
ATOM 1090 C CA . SER A 1 131 ? 7.094 -5.506 9.744 1.00 80.75 131 SER A CA 1
ATOM 1091 C C . SER A 1 131 ? 7.195 -4.216 8.912 1.00 80.75 131 SER A C 1
ATOM 1093 O O . SER A 1 131 ? 6.326 -3.939 8.078 1.00 80.75 131 SER A O 1
ATOM 1095 N N . PRO A 1 132 ? 8.301 -3.453 9.031 1.00 78.19 132 PRO A N 1
ATOM 1096 C CA . PRO A 1 132 ? 8.501 -2.198 8.291 1.00 78.19 132 PRO A CA 1
ATOM 1097 C C . PRO A 1 132 ? 8.510 -2.353 6.761 1.00 78.19 132 PRO A C 1
ATOM 1099 O O . PRO A 1 132 ? 8.275 -1.401 6.016 1.00 78.19 132 PRO A O 1
ATOM 1102 N N . SER A 1 133 ? 8.797 -3.554 6.251 1.00 79.81 133 SER A N 1
ATOM 1103 C CA . SER A 1 133 ? 8.703 -3.867 4.820 1.00 79.81 133 SER A CA 1
ATOM 1104 C C . SER A 1 133 ? 7.262 -3.813 4.304 1.00 79.81 133 SER A C 1
ATOM 1106 O O . SER A 1 133 ? 7.044 -3.364 3.179 1.00 79.81 133 SER A O 1
ATOM 1108 N N . LEU A 1 134 ? 6.279 -4.212 5.119 1.00 77.56 134 LEU A N 1
ATOM 1109 C CA . LEU A 1 134 ? 4.860 -4.115 4.772 1.00 77.56 134 LEU A CA 1
ATOM 1110 C C . LEU A 1 134 ? 4.415 -2.656 4.694 1.00 77.56 134 LEU A C 1
ATOM 1112 O O . LEU A 1 134 ? 3.715 -2.290 3.753 1.00 77.56 134 LEU A O 1
ATOM 1116 N N . ARG A 1 135 ? 4.899 -1.813 5.615 1.00 78.00 135 ARG A N 1
ATOM 1117 C CA . ARG A 1 135 ? 4.640 -0.369 5.595 1.00 78.00 135 ARG A CA 1
ATOM 1118 C C . ARG A 1 135 ? 5.108 0.272 4.291 1.00 78.00 135 ARG A C 1
ATOM 1120 O O . ARG A 1 135 ? 4.326 0.931 3.618 1.00 78.00 135 ARG A O 1
ATOM 1127 N N . ARG A 1 136 ? 6.351 -0.007 3.881 1.00 76.94 136 ARG A N 1
ATOM 1128 C CA . ARG A 1 136 ? 6.906 0.506 2.616 1.00 76.94 136 ARG A CA 1
ATOM 1129 C C . ARG A 1 136 ? 6.084 0.088 1.397 1.00 76.94 136 ARG A C 1
ATOM 1131 O O . ARG A 1 136 ? 5.859 0.911 0.516 1.00 76.94 136 ARG A O 1
ATOM 1138 N N . LYS A 1 137 ? 5.624 -1.168 1.351 1.00 77.31 137 LYS A N 1
ATOM 1139 C CA . LYS A 1 137 ? 4.767 -1.659 0.259 1.00 77.31 137 LYS A CA 1
ATOM 1140 C C . LYS A 1 137 ? 3.436 -0.912 0.205 1.00 77.31 137 LYS A C 1
ATOM 1142 O O . LYS A 1 137 ? 3.038 -0.485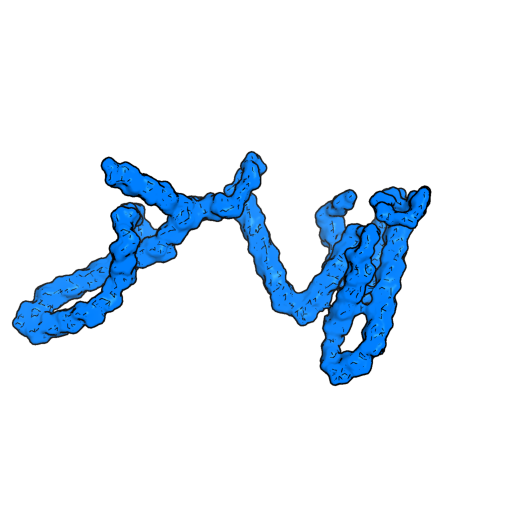 -0.872 1.00 77.31 137 LYS A O 1
ATOM 1147 N N . LYS A 1 138 ? 2.794 -0.701 1.357 1.00 75.38 138 LYS A N 1
ATOM 1148 C CA . LYS A 1 138 ? 1.540 0.057 1.446 1.00 75.38 138 LYS A CA 1
ATOM 1149 C C . LYS A 1 138 ? 1.723 1.513 1.017 1.00 75.38 138 LYS A C 1
ATOM 1151 O O . LYS A 1 138 ? 0.963 2.008 0.199 1.00 75.38 138 LYS A O 1
ATOM 1156 N N . GLU A 1 139 ? 2.763 2.184 1.506 1.00 79.62 139 GLU A N 1
ATOM 1157 C CA . GLU A 1 139 ? 3.073 3.573 1.135 1.00 79.62 139 GLU A CA 1
ATOM 1158 C C . GLU A 1 139 ? 3.403 3.712 -0.364 1.00 79.62 139 GLU A C 1
ATOM 1160 O O . GLU A 1 139 ? 3.129 4.738 -0.986 1.00 79.62 139 GLU A O 1
ATOM 1165 N N . GLU A 1 140 ? 4.015 2.698 -0.979 1.00 77.75 140 GLU A N 1
ATOM 1166 C CA . GLU A 1 140 ? 4.220 2.657 -2.428 1.00 77.75 140 GLU A CA 1
ATOM 1167 C C . GLU A 1 140 ? 2.903 2.468 -3.189 1.00 77.75 140 GLU A C 1
ATOM 1169 O O . GLU A 1 140 ? 2.657 3.174 -4.165 1.00 77.75 140 GLU A O 1
ATOM 1174 N N . GLU A 1 141 ? 2.041 1.566 -2.730 1.00 73.19 141 GLU A N 1
ATOM 1175 C CA . GLU A 1 141 ? 0.717 1.341 -3.308 1.00 73.19 141 GLU A CA 1
ATOM 1176 C C . GLU A 1 141 ? -0.171 2.589 -3.202 1.00 73.19 141 GLU A C 1
ATOM 1178 O O . GLU A 1 141 ? -0.744 3.023 -4.199 1.00 73.19 141 GLU A O 1
ATOM 1183 N N . GLU A 1 142 ? -0.205 3.248 -2.045 1.00 77.12 142 GLU A N 1
ATOM 1184 C CA . GLU A 1 142 ? -0.930 4.506 -1.843 1.00 77.12 142 GLU A CA 1
ATOM 1185 C C . GLU A 1 142 ? -0.405 5.626 -2.747 1.00 77.12 142 GLU A C 1
ATOM 1187 O O . GLU A 1 142 ? -1.193 6.392 -3.306 1.00 77.12 142 GLU A O 1
ATOM 1192 N N . ARG A 1 143 ? 0.919 5.714 -2.944 1.00 78.69 143 ARG A N 1
ATOM 1193 C CA . ARG A 1 143 ? 1.513 6.652 -3.910 1.00 78.69 143 ARG A CA 1
ATOM 1194 C C . ARG A 1 143 ? 1.082 6.337 -5.338 1.00 78.69 143 ARG A C 1
ATOM 1196 O O . ARG A 1 143 ? 0.715 7.260 -6.062 1.00 78.69 143 ARG A O 1
ATOM 1203 N N . ARG A 1 144 ? 1.078 5.061 -5.733 1.00 73.88 144 ARG A N 1
ATOM 1204 C CA . ARG A 1 144 ? 0.603 4.633 -7.059 1.00 73.88 144 ARG A CA 1
ATOM 1205 C C . ARG A 1 144 ? -0.872 4.979 -7.255 1.00 73.88 144 ARG A C 1
ATOM 1207 O O . ARG A 1 144 ? -1.221 5.538 -8.287 1.00 73.88 144 ARG A O 1
ATOM 1214 N N . ILE A 1 145 ? -1.722 4.725 -6.261 1.00 75.44 145 ILE A N 1
ATOM 1215 C CA . ILE A 1 145 ? -3.154 5.051 -6.315 1.00 75.44 145 ILE A CA 1
ATOM 1216 C C . ILE A 1 145 ? -3.367 6.563 -6.416 1.00 75.44 145 ILE A C 1
ATOM 1218 O O . ILE A 1 145 ? -4.143 7.004 -7.260 1.00 75.44 145 ILE A O 1
ATOM 1222 N N . LYS A 1 146 ? -2.666 7.370 -5.610 1.00 79.38 146 LYS A N 1
ATOM 1223 C CA . LYS A 1 146 ? -2.737 8.840 -5.693 1.00 79.38 146 LYS A CA 1
ATOM 1224 C C . LYS A 1 146 ? -2.321 9.342 -7.069 1.00 79.38 146 LYS A C 1
ATOM 1226 O O . LYS A 1 146 ? -3.054 10.111 -7.678 1.00 79.38 146 LYS A O 1
ATOM 1231 N N . GLN A 1 147 ? -1.204 8.840 -7.589 1.00 78.44 147 GLN A N 1
ATOM 1232 C CA . GLN A 1 147 ? -0.735 9.189 -8.926 1.00 78.44 147 GLN A CA 1
ATOM 1233 C C . GLN A 1 147 ? -1.753 8.796 -10.005 1.00 78.44 147 GLN A C 1
ATOM 1235 O O . GLN A 1 147 ? -2.021 9.578 -10.911 1.00 78.44 147 GLN A O 1
ATOM 1240 N N . MET A 1 148 ? -2.379 7.623 -9.885 1.00 72.75 148 MET A N 1
ATOM 1241 C CA . MET A 1 148 ? -3.457 7.205 -10.784 1.00 72.75 148 MET A CA 1
ATOM 1242 C C . MET A 1 148 ? -4.678 8.122 -10.681 1.00 72.75 148 MET A C 1
ATOM 1244 O O . MET A 1 148 ? -5.243 8.487 -11.705 1.00 72.75 148 MET A O 1
ATOM 1248 N N . GLN A 1 149 ? -5.088 8.524 -9.478 1.00 74.50 149 GLN A N 1
ATOM 1249 C CA . GLN A 1 149 ? -6.203 9.457 -9.287 1.00 74.50 149 GLN A CA 1
ATOM 1250 C C . GLN A 1 149 ? -5.900 10.843 -9.869 1.00 74.50 149 GLN A C 1
ATOM 1252 O O . GLN A 1 149 ? -6.777 11.463 -10.468 1.00 74.50 149 GLN A O 1
ATOM 1257 N N . GLU A 1 150 ? -4.672 11.331 -9.709 1.00 80.81 150 GLU A N 1
ATOM 1258 C CA . GLU A 1 150 ? -4.208 12.581 -10.316 1.00 80.81 150 GLU A CA 1
ATOM 1259 C C . GLU A 1 150 ? -4.188 12.491 -11.843 1.00 80.81 150 GLU A C 1
ATOM 1261 O O . GLU A 1 150 ? -4.689 13.392 -12.514 1.00 80.81 150 GLU A O 1
ATOM 1266 N N . ASP A 1 151 ? -3.685 11.387 -12.398 1.00 73.81 151 ASP A N 1
ATOM 1267 C CA . ASP A 1 151 ? -3.718 11.130 -13.837 1.00 73.81 151 ASP A CA 1
ATOM 1268 C C . ASP A 1 151 ? -5.168 11.073 -14.354 1.00 73.81 151 ASP A C 1
ATOM 1270 O O . ASP A 1 151 ? -5.480 11.691 -15.372 1.00 73.81 151 ASP A O 1
ATOM 1274 N N . VAL A 1 152 ? -6.084 10.410 -13.637 1.00 71.31 152 VAL A N 1
ATOM 1275 C CA . VAL A 1 152 ? -7.516 10.375 -13.985 1.00 71.31 152 VAL A CA 1
ATOM 1276 C C . VAL A 1 152 ? -8.101 11.781 -14.041 1.00 71.31 152 VAL A C 1
ATOM 1278 O O . VAL A 1 152 ? -8.718 12.136 -15.044 1.00 71.31 152 VAL A O 1
ATOM 1281 N N . LYS A 1 153 ? -7.856 12.604 -13.016 1.00 77.69 153 LYS A N 1
ATOM 1282 C CA . LYS A 1 153 ? -8.319 14.001 -12.974 1.00 77.69 153 LYS A CA 1
ATOM 1283 C C . LYS A 1 153 ? -7.726 14.857 -14.091 1.00 77.69 153 LYS A C 1
ATOM 1285 O O . LYS A 1 153 ? -8.378 15.782 -14.556 1.00 77.69 153 LYS A O 1
ATOM 1290 N N . LYS A 1 154 ? -6.485 14.585 -14.496 1.00 78.12 154 LYS A N 1
ATOM 1291 C CA . LYS A 1 154 ? -5.772 15.380 -15.501 1.00 78.12 154 LYS A CA 1
ATOM 1292 C C . LYS A 1 154 ? -6.178 15.037 -16.937 1.00 78.12 154 LYS A C 1
ATOM 1294 O O . LYS A 1 154 ? -6.160 15.921 -17.788 1.00 78.12 154 LYS A O 1
ATOM 1299 N N . TYR A 1 155 ? -6.496 13.773 -17.216 1.00 68.62 155 TYR A N 1
ATOM 1300 C CA . TYR A 1 155 ? -6.720 13.269 -18.581 1.00 68.62 155 TYR A CA 1
ATOM 1301 C C . TYR A 1 155 ? -8.174 12.851 -18.874 1.00 68.62 155 TYR A C 1
ATOM 1303 O O . TYR A 1 155 ? -8.448 12.292 -19.942 1.00 68.62 155 TYR A O 1
ATOM 1311 N N . THR A 1 156 ? -9.104 13.141 -17.961 1.00 67.38 156 THR A N 1
ATOM 1312 C CA . THR A 1 156 ? -10.544 12.882 -18.122 1.00 67.38 156 THR A CA 1
ATOM 1313 C C . THR A 1 156 ? -11.325 14.161 -17.846 1.00 67.38 156 THR A C 1
ATOM 1315 O O . THR A 1 156 ? -11.025 14.860 -16.877 1.00 67.38 156 THR A O 1
ATOM 1318 N N . SER A 1 157 ? -12.318 14.477 -18.682 1.00 68.31 157 SER A N 1
ATOM 1319 C CA . SER A 1 157 ? -13.240 15.583 -18.394 1.00 68.31 157 SER A CA 1
ATOM 1320 C C . SER A 1 157 ? -14.229 15.175 -17.288 1.00 68.31 157 SER A C 1
ATOM 1322 O O . SER A 1 157 ? -14.622 14.007 -17.259 1.00 68.31 157 SER A O 1
ATOM 1324 N N . PRO A 1 158 ? -14.681 16.087 -16.404 1.00 61.94 158 PRO A N 1
ATOM 1325 C CA . PRO A 1 158 ? -15.673 15.776 -15.366 1.00 61.94 158 PRO A CA 1
ATOM 1326 C C . PRO A 1 158 ? -16.985 15.179 -15.900 1.00 61.94 158 PRO A C 1
ATOM 1328 O O . PRO A 1 158 ? -17.647 14.436 -15.182 1.00 61.94 158 PRO A O 1
ATOM 1331 N N . ASP A 1 159 ? -17.323 15.481 -17.157 1.00 63.38 159 ASP A N 1
ATOM 1332 C CA . ASP A 1 159 ? -18.571 15.077 -17.815 1.00 63.38 159 ASP A CA 1
ATOM 1333 C C . ASP A 1 159 ? -18.427 13.820 -18.699 1.00 63.38 159 ASP A C 1
ATOM 1335 O O . ASP A 1 159 ? -19.391 13.392 -19.335 1.00 63.38 159 ASP A O 1
ATOM 1339 N N . GLU A 1 160 ? -17.232 13.220 -18.786 1.00 61.59 160 GLU A N 1
ATOM 1340 C CA . GLU A 1 160 ? -17.025 11.992 -19.562 1.00 61.59 160 GLU A CA 1
ATOM 1341 C C . GLU A 1 160 ? -17.387 10.733 -18.749 1.00 61.59 160 GLU A C 1
ATOM 1343 O O . GLU A 1 160 ? -17.063 10.640 -17.561 1.00 61.59 160 GLU A O 1
ATOM 1348 N N . PRO A 1 161 ? -18.010 9.715 -19.378 1.00 65.44 161 PRO A N 1
ATOM 1349 C CA . PRO A 1 161 ? -18.227 8.423 -18.738 1.00 65.44 161 PRO A CA 1
ATOM 1350 C C . PRO A 1 161 ? -16.888 7.790 -18.349 1.00 65.44 161 PRO A C 1
ATOM 1352 O O . PRO A 1 161 ? -15.870 8.027 -18.997 1.00 65.44 161 PRO A O 1
ATOM 1355 N N . THR A 1 162 ? -16.897 6.961 -17.303 1.00 61.56 162 THR A N 1
ATOM 1356 C CA . THR A 1 162 ? -15.709 6.332 -16.711 1.00 61.56 162 THR A CA 1
ATOM 1357 C C . THR A 1 162 ? -14.801 5.725 -17.784 1.00 61.56 162 THR A C 1
ATOM 1359 O O . THR A 1 162 ? -15.085 4.667 -18.348 1.00 61.56 162 THR A O 1
ATOM 1362 N N . VAL A 1 163 ? -13.697 6.412 -18.078 1.00 63.31 163 VAL A N 1
ATOM 1363 C CA . VAL A 1 163 ? -12.748 6.002 -19.113 1.00 63.31 163 VAL A CA 1
ATOM 1364 C C . VAL A 1 163 ? -11.915 4.837 -18.577 1.00 63.31 163 VAL A C 1
ATOM 1366 O O . VAL A 1 163 ? -11.317 4.920 -17.504 1.00 63.31 163 VAL A O 1
ATOM 1369 N N . GLY A 1 164 ? -11.878 3.722 -19.311 1.00 68.12 164 GLY A N 1
ATOM 1370 C CA . GLY A 1 164 ? -11.074 2.559 -18.933 1.00 68.12 164 GLY A CA 1
ATOM 1371 C C . GLY A 1 164 ? -9.577 2.890 -18.871 1.00 68.12 164 GLY A C 1
ATOM 1372 O O . GLY A 1 164 ? -9.073 3.688 -19.661 1.00 68.12 164 GLY A O 1
ATOM 1373 N N . TYR A 1 165 ? -8.840 2.235 -17.967 1.00 66.94 165 TYR A N 1
ATOM 1374 C CA . TYR A 1 165 ? -7.415 2.508 -17.707 1.00 66.94 165 TYR A CA 1
ATOM 1375 C C . TYR A 1 165 ? -6.537 2.522 -18.974 1.00 66.94 165 TYR A C 1
ATOM 1377 O O . TYR A 1 165 ? -5.654 3.364 -19.112 1.00 66.94 165 TYR A O 1
ATOM 1385 N N . ALA A 1 166 ? -6.808 1.634 -19.936 1.00 66.19 166 ALA A N 1
ATOM 1386 C CA . ALA A 1 166 ? -6.072 1.576 -21.201 1.00 66.19 166 ALA A CA 1
ATOM 1387 C C . ALA A 1 166 ? -6.223 2.855 -22.047 1.00 66.19 166 ALA A C 1
ATOM 1389 O O . ALA A 1 166 ? -5.262 3.310 -22.663 1.00 66.19 166 ALA A O 1
ATOM 1390 N N . 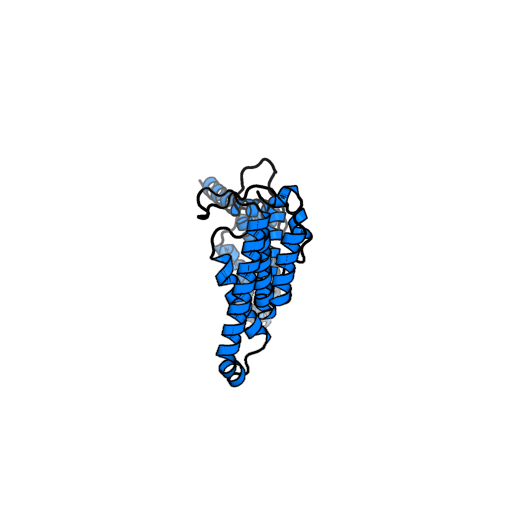GLU A 1 167 ? -7.411 3.453 -22.056 1.00 70.38 167 GLU A N 1
ATOM 1391 C CA . GLU A 1 167 ? -7.690 4.671 -22.815 1.00 70.38 167 GLU A CA 1
ATOM 1392 C C . GLU A 1 167 ? -7.119 5.908 -22.105 1.00 70.38 167 GLU A C 1
ATOM 1394 O O . GLU A 1 167 ? -6.567 6.800 -22.751 1.00 70.38 167 GLU A O 1
ATOM 1399 N N . LEU A 1 168 ? -7.113 5.909 -20.767 1.00 72.44 168 LEU A N 1
ATOM 1400 C CA . LEU A 1 168 ? -6.408 6.921 -19.978 1.00 72.44 168 LEU A CA 1
ATOM 1401 C C . LEU A 1 168 ? -4.901 6.943 -20.292 1.00 72.44 168 LEU A C 1
ATOM 1403 O O . LEU A 1 168 ? -4.315 8.006 -20.503 1.00 72.44 168 LEU A O 1
ATOM 1407 N N . MET A 1 169 ? -4.276 5.765 -20.364 1.00 70.62 169 MET A N 1
ATOM 1408 C CA . MET A 1 169 ? -2.852 5.638 -20.689 1.00 70.62 169 MET A CA 1
ATOM 1409 C C . MET A 1 169 ? -2.538 6.127 -22.107 1.00 70.62 169 MET A C 1
ATOM 1411 O O . MET A 1 169 ? -1.527 6.805 -22.302 1.00 70.62 169 MET A O 1
ATOM 1415 N N . ARG A 1 170 ? -3.431 5.888 -23.077 1.00 73.50 170 ARG A N 1
ATOM 1416 C CA . ARG A 1 170 ? -3.300 6.438 -24.437 1.00 73.50 170 ARG A CA 1
ATOM 1417 C C . ARG A 1 170 ? -3.356 7.956 -24.454 1.00 73.50 170 ARG A C 1
ATOM 1419 O O . ARG A 1 170 ? -2.495 8.582 -25.069 1.00 73.50 170 ARG A O 1
ATOM 1426 N N . ARG A 1 171 ? -4.321 8.557 -23.753 1.00 74.00 171 ARG A N 1
ATOM 1427 C CA . ARG A 1 171 ? -4.449 10.021 -23.637 1.00 74.00 171 ARG A CA 1
ATOM 1428 C C . ARG A 1 171 ? -3.225 10.639 -22.965 1.00 74.00 171 ARG A C 1
ATOM 1430 O O . ARG A 1 171 ? -2.684 11.624 -23.464 1.00 74.00 171 ARG A O 1
ATOM 1437 N N . LYS A 1 172 ? -2.725 10.014 -21.895 1.00 76.25 172 LYS A N 1
ATOM 1438 C CA . LYS A 1 172 ? -1.482 10.413 -21.222 1.00 76.25 172 LYS A CA 1
ATOM 1439 C C . LYS A 1 172 ? -0.279 10.355 -22.165 1.00 76.25 172 LYS A C 1
ATOM 1441 O O . LYS A 1 172 ? 0.518 11.293 -22.180 1.00 76.25 172 LYS A O 1
ATOM 1446 N N . ALA A 1 173 ? -0.147 9.293 -22.956 1.00 70.88 173 ALA A N 1
ATOM 1447 C CA . ALA A 1 173 ? 0.924 9.167 -23.939 1.00 70.88 173 ALA A CA 1
ATOM 1448 C C . ALA A 1 173 ? 0.774 10.189 -25.080 1.00 70.88 173 ALA A C 1
ATOM 1450 O O . ALA A 1 173 ? 1.754 10.810 -25.477 1.00 70.88 173 ALA A O 1
ATOM 1451 N N . ALA A 1 174 ? -0.440 10.440 -25.575 1.00 71.75 174 ALA A N 1
ATOM 1452 C CA . ALA A 1 174 ? -0.691 11.446 -26.607 1.00 71.75 174 ALA A CA 1
ATOM 1453 C C . ALA A 1 174 ? -0.371 12.877 -26.135 1.00 71.75 174 ALA A C 1
ATOM 1455 O O . ALA A 1 174 ? 0.182 13.659 -26.906 1.00 71.75 174 ALA A O 1
ATOM 1456 N N . ALA A 1 175 ? -0.672 13.198 -24.873 1.00 73.81 175 ALA A N 1
ATOM 1457 C CA . ALA A 1 175 ? -0.396 14.500 -24.267 1.00 73.81 175 ALA A CA 1
ATOM 1458 C C . ALA A 1 175 ? 1.091 14.726 -23.938 1.00 73.81 175 ALA A C 1
ATOM 1460 O O . ALA A 1 175 ? 1.528 15.871 -23.845 1.00 73.81 175 ALA A O 1
ATOM 1461 N N . ASN A 1 176 ? 1.872 13.654 -23.764 1.00 75.56 176 ASN A N 1
ATOM 1462 C CA . ASN A 1 176 ? 3.300 13.722 -23.459 1.00 75.56 176 ASN A CA 1
ATOM 1463 C C . ASN A 1 176 ? 4.107 13.127 -24.624 1.00 75.56 176 ASN A C 1
ATOM 1465 O O . ASN A 1 176 ? 4.429 11.935 -24.596 1.00 75.56 176 ASN A O 1
ATOM 1469 N N . PRO A 1 177 ? 4.424 13.922 -25.665 1.00 74.00 177 PRO A N 1
ATOM 1470 C CA . PRO A 1 177 ? 5.231 13.439 -26.774 1.00 74.00 177 PRO A CA 1
ATOM 1471 C C . PRO A 1 177 ? 6.628 13.016 -26.288 1.00 74.00 177 PRO A C 1
ATOM 1473 O O . PRO A 1 177 ? 7.165 13.604 -25.341 1.00 74.00 177 PRO A O 1
ATOM 1476 N N . PRO A 1 178 ? 7.235 12.002 -26.925 1.00 76.19 178 PRO A N 1
ATOM 1477 C CA . PRO A 1 178 ? 8.541 11.506 -26.540 1.00 76.19 178 PRO A CA 1
ATOM 1478 C C . PRO A 1 178 ? 9.594 12.588 -26.766 1.00 76.19 178 PRO A C 1
ATOM 1480 O O . PRO A 1 178 ? 9.606 13.259 -27.799 1.00 76.19 178 PRO A O 1
ATOM 1483 N N . LYS A 1 179 ? 10.510 12.735 -25.809 1.00 77.31 179 LYS A N 1
ATOM 1484 C CA . LYS A 1 179 ? 11.695 13.573 -25.999 1.00 77.31 179 LYS A CA 1
ATOM 1485 C C . LYS A 1 179 ? 12.682 12.799 -26.863 1.00 77.31 179 LYS A C 1
ATOM 1487 O O . LYS A 1 179 ? 13.224 11.795 -26.414 1.00 77.31 179 LYS A O 1
ATOM 1492 N N . THR A 1 180 ? 12.883 13.262 -28.089 1.00 79.12 180 THR A N 1
ATOM 1493 C CA . THR A 1 180 ? 13.817 12.671 -29.048 1.00 79.12 180 THR A CA 1
ATOM 1494 C C . THR A 1 180 ? 14.627 13.764 -29.740 1.00 79.12 180 THR A C 1
ATOM 1496 O O . THR A 1 180 ? 14.160 14.892 -29.896 1.00 79.12 180 THR A O 1
ATOM 1499 N N . SER A 1 181 ? 15.843 13.420 -30.147 1.00 82.50 181 SER A N 1
ATOM 1500 C CA . SER A 1 181 ? 16.719 14.212 -31.001 1.00 82.50 181 SER A CA 1
ATOM 1501 C C . SER A 1 181 ? 16.398 14.065 -32.498 1.00 82.50 181 SER A C 1
ATOM 1503 O O . SER A 1 181 ? 17.020 14.743 -33.320 1.00 82.50 181 SER A O 1
ATOM 1505 N N . LEU A 1 182 ? 15.460 13.178 -32.860 1.00 83.19 182 LEU A N 1
ATOM 1506 C CA . LEU A 1 182 ? 15.042 12.914 -34.237 1.00 83.19 182 LEU A CA 1
ATOM 1507 C C . LEU A 1 182 ? 14.111 14.004 -34.775 1.00 83.19 182 LEU A C 1
ATOM 1509 O O . LEU A 1 182 ? 13.142 14.411 -34.129 1.00 83.19 182 LEU A O 1
ATOM 1513 N N . SER A 1 183 ? 14.368 14.426 -36.008 1.00 84.75 183 SER A N 1
ATOM 1514 C CA . SER A 1 183 ? 13.464 15.290 -36.764 1.00 84.75 183 SER A CA 1
ATOM 1515 C C . SER A 1 183 ? 12.214 14.531 -37.235 1.00 84.75 183 SER A C 1
ATOM 1517 O O . SER A 1 183 ? 12.212 13.308 -37.389 1.00 84.75 183 SER A O 1
ATOM 1519 N N . GLN A 1 184 ? 11.134 15.263 -37.525 1.00 79.00 184 GLN A N 1
ATOM 1520 C CA . GLN A 1 184 ? 9.891 14.670 -38.039 1.00 79.00 184 GLN A CA 1
ATOM 1521 C C . GLN A 1 184 ? 10.096 13.921 -39.369 1.00 79.00 184 GLN A C 1
ATOM 1523 O O . GLN A 1 184 ? 9.460 12.893 -39.603 1.00 79.00 184 GLN A O 1
ATOM 1528 N N . ASP A 1 185 ? 11.012 14.388 -40.219 1.00 81.81 185 ASP A N 1
ATOM 1529 C CA . ASP A 1 185 ? 11.310 13.749 -41.504 1.00 81.81 185 ASP A CA 1
ATOM 1530 C C . ASP A 1 185 ? 12.147 12.470 -41.356 1.00 81.81 185 ASP A C 1
ATOM 1532 O O . ASP A 1 185 ? 12.011 11.538 -42.150 1.00 81.81 185 ASP A O 1
ATOM 1536 N N . GLU A 1 186 ? 13.006 12.376 -40.339 1.00 80.38 186 GLU A N 1
ATOM 1537 C CA . GLU A 1 186 ? 13.686 11.119 -39.989 1.00 80.38 186 GLU A CA 1
ATOM 1538 C C . GLU A 1 186 ? 12.695 10.082 -39.467 1.00 80.38 186 GLU A C 1
ATOM 1540 O O . GLU A 1 186 ? 12.692 8.948 -39.944 1.00 80.38 186 GLU A O 1
ATOM 1545 N N . ILE A 1 187 ? 11.790 10.490 -38.574 1.00 80.44 187 ILE A N 1
ATOM 1546 C CA . ILE A 1 187 ? 10.729 9.626 -38.042 1.00 80.44 187 ILE A CA 1
ATOM 1547 C C . ILE A 1 187 ? 9.870 9.065 -39.185 1.00 80.44 187 ILE A C 1
ATOM 1549 O O . ILE A 1 187 ? 9.671 7.853 -39.252 1.00 80.44 187 ILE A O 1
ATOM 1553 N N . ARG A 1 188 ? 9.442 9.909 -40.136 1.00 79.38 188 ARG A N 1
ATOM 1554 C CA . ARG A 1 188 ? 8.677 9.474 -41.321 1.00 79.38 188 ARG A CA 1
ATOM 1555 C C . ARG A 1 188 ? 9.428 8.455 -42.177 1.00 79.38 188 ARG A C 1
ATOM 1557 O O . ARG A 1 188 ? 8.824 7.501 -42.655 1.00 79.38 188 ARG A O 1
ATOM 1564 N N . ARG A 1 189 ? 10.736 8.639 -42.377 1.00 78.50 189 ARG A N 1
ATOM 1565 C CA . ARG A 1 189 ? 11.560 7.683 -43.136 1.00 78.50 189 ARG A CA 1
ATOM 1566 C C . ARG A 1 189 ? 11.669 6.341 -42.419 1.00 78.50 189 ARG A C 1
ATOM 1568 O O . ARG A 1 189 ? 11.563 5.302 -43.066 1.00 78.50 189 ARG A O 1
ATOM 1575 N N . PHE A 1 190 ? 11.833 6.356 -41.099 1.00 81.38 190 PHE A N 1
ATOM 1576 C CA . PHE A 1 190 ? 11.877 5.141 -40.286 1.00 81.38 190 PHE A CA 1
ATOM 1577 C C . PHE A 1 190 ? 10.527 4.417 -40.235 1.00 81.38 190 PHE A C 1
ATOM 1579 O O . PHE A 1 190 ? 10.502 3.193 -40.319 1.00 81.38 190 PHE A O 1
ATOM 1586 N N . ASP A 1 191 ? 9.411 5.150 -40.225 1.00 75.81 191 ASP A N 1
ATOM 1587 C CA . ASP A 1 191 ? 8.057 4.580 -40.291 1.00 75.81 191 ASP A CA 1
ATOM 1588 C C . ASP A 1 191 ? 7.782 3.784 -41.577 1.00 75.81 191 ASP A C 1
ATOM 1590 O O . ASP A 1 191 ? 6.938 2.886 -41.593 1.00 75.81 191 ASP A O 1
ATOM 1594 N N . MET A 1 192 ? 8.450 4.143 -42.676 1.00 74.94 192 MET A N 1
ATOM 1595 C CA . MET A 1 192 ? 8.299 3.475 -43.971 1.00 74.94 192 MET A CA 1
ATOM 1596 C C . MET A 1 192 ? 9.149 2.204 -44.091 1.00 74.94 192 MET A C 1
ATOM 1598 O O . MET A 1 192 ? 8.954 1.428 -45.030 1.00 74.94 192 MET A O 1
ATOM 1602 N N . MET A 1 193 ? 10.082 1.972 -43.164 1.00 76.25 193 MET A N 1
ATOM 1603 C CA . MET A 1 193 ? 10.914 0.773 -43.154 1.00 76.25 193 MET A CA 1
ATOM 1604 C C . MET A 1 193 ? 10.220 -0.395 -42.451 1.00 76.25 193 MET A C 1
ATOM 1606 O O . MET A 1 193 ? 9.477 -0.229 -41.489 1.00 76.25 193 MET A O 1
ATOM 1610 N N . SER A 1 194 ? 10.482 -1.614 -42.923 1.00 76.75 194 SER A N 1
ATOM 1611 C CA . SER A 1 194 ? 10.013 -2.825 -42.244 1.00 76.75 194 SER A CA 1
ATOM 1612 C C . SER A 1 194 ? 10.788 -3.071 -40.947 1.00 76.75 194 SER A C 1
ATOM 1614 O O . SER A 1 194 ? 11.986 -2.790 -40.886 1.00 76.75 194 SER A O 1
ATOM 1616 N N . GLU A 1 195 ? 10.149 -3.716 -39.970 1.00 72.38 195 GLU A N 1
ATOM 1617 C CA . GLU A 1 195 ? 10.765 -4.081 -38.685 1.00 72.38 195 GLU A CA 1
ATOM 1618 C C . GLU A 1 195 ? 12.072 -4.881 -38.861 1.00 72.38 195 GLU A C 1
ATOM 1620 O O . GLU A 1 195 ? 13.064 -4.587 -38.200 1.00 72.38 195 GLU A O 1
ATOM 1625 N N . GLU A 1 196 ? 12.136 -5.804 -39.829 1.00 75.12 196 GLU A N 1
ATOM 1626 C CA . GLU A 1 196 ? 13.354 -6.577 -40.134 1.00 75.12 196 GLU A CA 1
ATOM 1627 C C . GLU A 1 196 ? 14.549 -5.703 -40.545 1.00 75.12 196 GLU A C 1
ATOM 1629 O O . GLU A 1 196 ? 15.699 -6.012 -40.234 1.00 75.12 196 GLU A O 1
ATOM 1634 N N . TRP A 1 197 ? 14.284 -4.602 -41.249 1.00 77.62 197 TRP A N 1
ATOM 1635 C CA . TRP A 1 197 ? 15.310 -3.658 -41.688 1.00 77.62 197 TRP A CA 1
ATOM 1636 C C . TRP A 1 197 ? 15.770 -2.767 -40.535 1.00 77.62 197 TRP A C 1
ATOM 1638 O O . TRP A 1 197 ? 16.971 -2.555 -40.382 1.00 77.62 197 TRP A O 1
ATOM 1648 N N . LEU A 1 198 ? 14.844 -2.309 -39.687 1.00 78.12 198 LEU A N 1
ATOM 1649 C CA . LEU A 1 198 ? 15.175 -1.539 -38.485 1.00 78.12 198 LEU A CA 1
ATOM 1650 C C . LEU A 1 198 ? 16.067 -2.350 -37.532 1.00 78.12 198 LEU A C 1
ATOM 1652 O O . LEU A 1 198 ? 17.085 -1.844 -37.067 1.00 78.12 198 LEU A O 1
ATOM 1656 N N . VAL A 1 199 ? 15.750 -3.631 -37.315 1.00 77.38 199 VAL A N 1
ATOM 1657 C CA . VAL A 1 199 ? 16.555 -4.531 -36.468 1.00 77.38 199 VAL A CA 1
ATOM 1658 C C . VAL A 1 199 ? 17.966 -4.723 -37.033 1.00 77.38 199 VAL A C 1
ATOM 1660 O O . VAL A 1 199 ? 18.939 -4.649 -36.283 1.00 77.38 199 VAL A O 1
ATOM 1663 N N . LYS A 1 200 ? 18.112 -4.905 -38.352 1.00 78.50 200 LYS A N 1
ATOM 1664 C CA . LYS A 1 200 ? 19.433 -5.021 -38.999 1.00 78.50 200 LYS A CA 1
ATOM 1665 C C . LYS A 1 200 ? 20.302 -3.782 -38.778 1.00 78.50 200 LYS A C 1
ATOM 1667 O O . LYS A 1 200 ? 21.492 -3.924 -38.511 1.00 78.50 200 LYS A O 1
ATOM 1672 N N . TRP A 1 201 ? 19.712 -2.589 -38.850 1.00 80.44 201 TRP A N 1
ATOM 1673 C CA . TRP A 1 201 ? 20.424 -1.336 -38.591 1.00 80.44 201 TRP A CA 1
ATOM 1674 C C . TRP A 1 201 ? 20.740 -1.128 -37.107 1.00 80.44 201 TRP A C 1
ATOM 1676 O O . TRP A 1 201 ? 21.834 -0.670 -36.804 1.00 80.44 201 TRP A O 1
ATOM 1686 N N . CYS A 1 202 ? 19.873 -1.549 -36.179 1.00 79.62 202 CYS A N 1
ATOM 1687 C CA . CYS A 1 202 ? 20.176 -1.525 -34.740 1.00 79.62 202 CYS A CA 1
ATOM 1688 C C . CYS A 1 202 ? 21.415 -2.357 -34.372 1.00 79.62 202 CYS A C 1
ATOM 1690 O O . CYS A 1 202 ? 22.118 -2.016 -33.422 1.00 79.62 202 CYS A O 1
ATOM 1692 N N . HIS A 1 203 ? 21.685 -3.432 -35.118 1.00 77.62 203 HIS A N 1
ATOM 1693 C CA . HIS A 1 203 ? 22.848 -4.303 -34.929 1.00 77.62 203 HIS A CA 1
ATOM 1694 C C . HIS A 1 203 ? 24.016 -3.982 -35.876 1.00 77.62 203 HIS A C 1
ATOM 1696 O O . HIS A 1 203 ? 24.942 -4.783 -35.992 1.00 77.62 203 HIS A O 1
ATOM 1702 N N . PHE A 1 204 ? 24.010 -2.825 -36.547 1.00 75.62 204 PHE A N 1
ATOM 1703 C CA . PHE A 1 204 ? 25.034 -2.466 -37.532 1.00 75.62 204 PHE A CA 1
ATOM 1704 C C . PHE A 1 204 ? 26.464 -2.512 -36.962 1.00 75.62 204 PHE A C 1
ATOM 1706 O O . PHE A 1 204 ? 27.363 -3.047 -37.612 1.00 75.62 204 PHE A O 1
ATOM 1713 N N . SER A 1 205 ? 26.662 -2.051 -35.725 1.00 67.44 205 SER A N 1
ATOM 1714 C CA . SER A 1 205 ? 27.967 -2.031 -35.047 1.00 67.44 205 SER A CA 1
ATOM 1715 C C . SER A 1 205 ? 28.534 -3.426 -34.752 1.00 67.44 205 SER A C 1
ATOM 1717 O O . SER A 1 205 ? 29.749 -3.616 -34.765 1.00 67.44 205 SER A O 1
ATOM 1719 N N . TYR A 1 206 ? 27.686 -4.450 -34.588 1.00 70.44 206 TYR A N 1
ATOM 1720 C CA . TYR A 1 206 ? 28.140 -5.840 -34.428 1.00 70.44 206 TYR A CA 1
ATOM 1721 C C . TYR A 1 206 ? 28.816 -6.388 -35.692 1.00 70.44 206 TYR A C 1
ATOM 1723 O O . TYR A 1 206 ? 29.649 -7.291 -35.608 1.00 70.44 206 TYR A O 1
ATOM 1731 N N . ASN A 1 207 ? 28.520 -5.822 -36.865 1.00 69.00 207 ASN A N 1
ATOM 1732 C CA . ASN A 1 207 ? 29.140 -6.239 -38.122 1.00 69.00 207 ASN A CA 1
ATOM 1733 C C . ASN A 1 207 ? 30.551 -5.660 -38.316 1.00 69.00 207 ASN A C 1
ATOM 1735 O O . ASN A 1 207 ? 31.260 -6.078 -39.232 1.00 69.00 207 ASN A O 1
ATOM 1739 N N . TRP A 1 208 ? 31.005 -4.745 -37.452 1.00 70.81 208 TRP A N 1
ATOM 1740 C CA . TRP A 1 208 ? 32.337 -4.139 -37.560 1.00 70.81 208 TRP A CA 1
ATOM 1741 C C . TRP A 1 208 ? 33.468 -5.145 -37.383 1.00 70.81 208 TRP A C 1
ATOM 1743 O O . TRP A 1 208 ? 34.510 -4.998 -38.017 1.00 70.81 208 TRP A O 1
ATOM 1753 N N . TYR A 1 209 ? 33.248 -6.211 -36.611 1.00 70.50 209 TYR A N 1
ATOM 1754 C CA . TYR A 1 209 ? 34.224 -7.289 -36.444 1.00 70.50 209 TYR A CA 1
ATOM 1755 C C . TYR A 1 209 ? 34.632 -7.950 -37.769 1.00 70.50 209 TYR A C 1
ATOM 1757 O O . TYR A 1 209 ? 35.756 -8.430 -37.882 1.00 70.50 209 TYR A O 1
ATOM 1765 N N . TRP A 1 210 ? 33.762 -7.928 -38.783 1.00 67.25 210 TRP A N 1
ATOM 1766 C CA . TRP A 1 210 ? 34.053 -8.451 -40.121 1.00 67.25 210 TRP A CA 1
ATOM 1767 C C . TRP A 1 210 ? 34.675 -7.406 -41.055 1.00 67.25 210 TRP A C 1
ATOM 1769 O O . TRP A 1 210 ? 35.430 -7.760 -41.956 1.00 67.25 210 TRP A O 1
ATOM 1779 N N . VAL A 1 211 ? 34.403 -6.118 -40.826 1.00 69.44 211 VAL A N 1
ATOM 1780 C CA . VAL A 1 211 ? 34.885 -5.004 -41.663 1.00 69.44 211 VAL A CA 1
ATOM 1781 C C . VAL A 1 211 ? 36.295 -4.557 -41.262 1.00 69.44 211 VAL A C 1
ATOM 1783 O O . VAL A 1 211 ? 37.094 -4.191 -42.122 1.00 69.44 211 VAL A O 1
ATOM 1786 N N . VAL A 1 212 ? 36.640 -4.637 -39.973 1.00 74.38 212 VAL A N 1
ATOM 1787 C CA . VAL A 1 212 ? 37.957 -4.241 -39.439 1.00 74.38 212 VAL A CA 1
ATOM 1788 C C . VAL A 1 212 ? 39.119 -5.055 -40.044 1.00 74.38 212 VAL A C 1
ATOM 1790 O O . VAL A 1 212 ? 40.109 -4.441 -40.444 1.00 74.38 212 VAL A O 1
ATOM 1793 N N . PRO A 1 213 ? 39.033 -6.391 -40.213 1.00 75.88 213 PRO A N 1
ATOM 1794 C CA . PRO A 1 213 ? 40.059 -7.156 -40.926 1.00 75.88 213 PRO A CA 1
ATOM 1795 C C . PRO A 1 213 ? 40.229 -6.733 -42.392 1.00 75.88 213 PRO A C 1
ATOM 1797 O O . PRO A 1 213 ? 41.355 -6.628 -42.874 1.00 75.88 213 PRO A O 1
ATOM 1800 N N . CYS A 1 214 ? 39.134 -6.431 -43.099 1.00 73.25 214 CYS A N 1
ATOM 1801 C CA . CYS A 1 214 ? 39.182 -5.930 -44.476 1.00 73.25 214 CYS A CA 1
ATOM 1802 C C . CYS A 1 214 ? 39.838 -4.546 -44.556 1.00 73.25 214 CYS A C 1
ATOM 1804 O O . CYS A 1 214 ? 40.636 -4.297 -45.455 1.00 73.25 214 CYS A O 1
ATOM 1806 N N . LEU A 1 215 ? 39.559 -3.674 -43.586 1.00 73.31 215 LEU A N 1
ATOM 1807 C CA . LEU A 1 215 ? 40.193 -2.364 -43.468 1.00 73.31 215 LEU A CA 1
ATOM 1808 C C . LEU A 1 215 ? 41.712 -2.485 -43.264 1.00 73.31 215 LEU A C 1
ATOM 1810 O O . LEU A 1 215 ? 42.480 -1.804 -43.942 1.00 73.31 215 LEU A O 1
ATOM 1814 N N . LEU A 1 216 ? 42.149 -3.384 -42.375 1.00 74.56 216 LEU A N 1
ATOM 1815 C CA . LEU A 1 216 ? 43.569 -3.659 -42.139 1.00 74.56 216 LEU A CA 1
ATOM 1816 C C . LEU A 1 216 ? 44.255 -4.200 -43.401 1.00 74.56 216 LEU A C 1
ATOM 1818 O O . LEU A 1 216 ? 45.349 -3.751 -43.739 1.00 74.56 216 LEU A O 1
ATOM 1822 N N . LEU A 1 217 ? 43.596 -5.093 -44.145 1.00 74.19 217 LEU A N 1
ATOM 1823 C CA . LEU A 1 217 ? 44.104 -5.596 -45.425 1.00 74.19 217 LEU A CA 1
ATOM 1824 C C . LEU A 1 217 ? 44.224 -4.487 -46.484 1.00 74.19 217 LEU A C 1
ATOM 1826 O O . LEU A 1 217 ? 45.224 -4.448 -47.197 1.00 74.19 217 LEU A O 1
ATOM 1830 N N . CYS A 1 218 ? 43.266 -3.557 -46.561 1.00 74.00 218 CYS A N 1
ATOM 1831 C CA . CYS A 1 218 ? 43.325 -2.410 -47.478 1.00 74.00 218 CYS A CA 1
ATOM 1832 C C . CYS A 1 218 ? 44.457 -1.423 -47.152 1.00 74.00 218 CYS A C 1
ATOM 1834 O O . CYS A 1 218 ? 44.947 -0.747 -48.055 1.00 74.00 218 CYS A O 1
ATOM 1836 N N . ILE A 1 219 ? 44.860 -1.324 -45.883 1.00 72.69 219 ILE A N 1
ATOM 1837 C CA . ILE A 1 219 ? 45.969 -0.466 -45.440 1.00 72.69 219 ILE A CA 1
ATOM 1838 C C . ILE A 1 219 ? 47.323 -1.145 -45.699 1.00 72.69 219 ILE A C 1
ATOM 1840 O O . ILE A 1 219 ? 48.271 -0.479 -46.106 1.00 72.69 219 ILE A O 1
ATOM 1844 N N . VAL A 1 220 ? 47.416 -2.463 -45.481 1.00 70.56 220 VAL A N 1
ATOM 1845 C CA . VAL A 1 220 ? 48.660 -3.243 -45.633 1.00 70.56 220 VAL A CA 1
ATOM 1846 C C . VAL A 1 220 ? 48.979 -3.554 -47.103 1.00 70.56 220 VAL A C 1
ATOM 1848 O O . VAL A 1 220 ? 50.149 -3.593 -47.484 1.00 70.56 220 VAL A O 1
ATOM 1851 N N . ALA A 1 221 ? 47.968 -3.748 -47.954 1.00 69.75 221 ALA A N 1
ATOM 1852 C CA . ALA A 1 221 ? 48.163 -3.912 -49.391 1.00 69.75 221 ALA A CA 1
ATOM 1853 C C . ALA A 1 221 ? 48.405 -2.539 -50.050 1.00 69.75 221 ALA A C 1
ATOM 1855 O O . ALA A 1 221 ? 47.477 -1.751 -50.242 1.00 69.75 221 ALA A O 1
ATOM 1856 N N . ASN A 1 222 ? 49.668 -2.245 -50.383 1.00 56.06 222 ASN A N 1
ATOM 1857 C CA . ASN A 1 222 ? 50.110 -1.002 -51.030 1.00 56.06 222 ASN A CA 1
ATOM 1858 C C . ASN A 1 222 ? 49.215 -0.617 -52.229 1.00 56.06 222 ASN A C 1
ATOM 1860 O O . ASN A 1 222 ? 49.313 -1.212 -53.300 1.00 56.06 222 ASN A O 1
ATOM 1864 N N . GLY A 1 223 ? 48.357 0.395 -52.039 1.00 59.25 223 GLY A N 1
ATOM 1865 C CA . GLY A 1 223 ? 47.462 0.951 -53.067 1.00 59.25 223 GLY A CA 1
ATOM 1866 C C . GLY A 1 223 ? 46.019 1.216 -52.613 1.00 59.25 223 GLY A C 1
ATOM 1867 O O . GLY A 1 223 ? 45.273 1.890 -53.320 1.00 59.25 223 GLY A O 1
ATOM 1868 N N . GLY A 1 224 ? 45.612 0.742 -51.431 1.00 65.62 224 GLY A N 1
ATOM 1869 C CA . GLY A 1 224 ? 44.220 0.796 -50.966 1.00 65.62 224 GLY A CA 1
ATOM 1870 C C . GLY A 1 224 ? 43.793 2.022 -50.146 1.00 65.62 224 GLY A C 1
ATOM 1871 O O . GLY A 1 224 ? 42.704 1.991 -49.580 1.00 65.62 224 GLY A O 1
ATOM 1872 N N . LEU A 1 225 ? 44.584 3.100 -50.054 1.00 73.19 225 LEU A N 1
ATOM 1873 C CA . LEU A 1 225 ? 44.295 4.238 -49.155 1.00 73.19 225 LEU A CA 1
ATOM 1874 C C . LEU A 1 225 ? 42.913 4.875 -49.409 1.00 73.19 225 LEU A C 1
ATOM 1876 O O . LEU A 1 225 ? 42.181 5.176 -48.471 1.00 73.19 225 LEU A O 1
ATOM 1880 N N . ILE A 1 226 ? 42.520 5.017 -50.677 1.00 75.06 226 ILE A N 1
ATOM 1881 C CA . ILE A 1 226 ? 41.203 5.551 -51.063 1.00 75.06 226 ILE A CA 1
ATOM 1882 C C . ILE A 1 226 ? 40.076 4.592 -50.643 1.00 75.06 226 ILE A C 1
ATOM 1884 O O . ILE A 1 226 ? 39.041 5.036 -50.148 1.00 75.06 226 ILE A O 1
ATOM 1888 N N . ALA A 1 227 ? 40.286 3.279 -50.777 1.00 74.56 227 ALA A N 1
ATOM 1889 C CA . ALA A 1 227 ? 39.324 2.266 -50.344 1.00 74.56 227 ALA A CA 1
ATOM 1890 C C . ALA A 1 227 ? 39.194 2.219 -48.811 1.00 74.56 227 ALA A C 1
ATOM 1892 O O . ALA A 1 227 ? 38.085 2.115 -48.292 1.00 74.56 227 ALA A O 1
ATOM 1893 N N . ALA A 1 228 ? 40.304 2.379 -48.083 1.00 78.38 228 ALA A N 1
ATOM 1894 C CA . ALA A 1 228 ? 40.307 2.478 -46.627 1.00 78.38 228 ALA A CA 1
ATOM 1895 C C . ALA A 1 228 ? 39.546 3.723 -46.142 1.00 78.38 228 ALA A C 1
ATOM 1897 O O . ALA A 1 228 ? 38.708 3.614 -45.251 1.00 78.38 228 ALA A O 1
ATOM 1898 N N . ILE A 1 229 ? 39.758 4.888 -46.768 1.00 80.38 229 ILE A N 1
ATOM 1899 C CA . ILE A 1 229 ? 38.999 6.113 -46.463 1.00 80.38 229 ILE A CA 1
ATOM 1900 C C . ILE A 1 229 ? 37.502 5.907 -46.740 1.00 80.38 229 ILE A C 1
ATOM 1902 O O . ILE A 1 229 ? 36.675 6.251 -45.897 1.00 80.38 229 ILE A O 1
ATOM 1906 N N . GLY A 1 230 ? 37.145 5.299 -47.876 1.00 80.00 230 GLY A N 1
ATOM 1907 C CA . GLY A 1 230 ? 35.753 4.983 -48.210 1.00 80.00 230 GLY A CA 1
ATOM 1908 C C . GLY A 1 230 ? 35.078 4.071 -47.179 1.00 80.00 230 GLY A C 1
ATOM 1909 O O . GLY A 1 230 ? 33.946 4.337 -46.773 1.00 80.00 230 GLY A O 1
ATOM 1910 N N . LEU A 1 231 ? 35.785 3.043 -46.697 1.00 80.19 231 LEU A N 1
ATOM 1911 C CA . LEU A 1 231 ? 35.295 2.148 -45.645 1.00 80.19 231 LEU A CA 1
ATOM 1912 C C . LEU A 1 231 ? 35.110 2.870 -44.304 1.00 80.19 231 LEU A C 1
ATOM 1914 O O . LEU A 1 231 ? 34.090 2.666 -43.650 1.00 80.19 231 LEU A O 1
ATOM 1918 N N . ILE A 1 232 ? 36.034 3.754 -43.914 1.00 82.00 232 ILE A N 1
ATOM 1919 C CA . ILE A 1 232 ? 35.913 4.547 -42.677 1.00 82.00 232 ILE A CA 1
ATOM 1920 C C . ILE A 1 232 ? 34.697 5.473 -42.746 1.00 82.00 232 ILE A C 1
ATOM 1922 O O . ILE A 1 232 ? 33.905 5.518 -41.806 1.00 82.00 232 ILE A O 1
ATOM 1926 N N . VAL A 1 233 ? 34.516 6.184 -43.863 1.00 84.00 233 VAL A N 1
ATOM 1927 C CA . VAL A 1 233 ? 33.356 7.069 -44.056 1.00 84.00 233 VAL A CA 1
ATOM 1928 C C . VAL A 1 233 ? 32.056 6.265 -44.004 1.00 84.00 233 VAL A C 1
ATOM 1930 O O . VAL A 1 233 ? 31.122 6.668 -43.313 1.00 84.00 233 VAL A O 1
ATOM 1933 N N . PHE A 1 234 ? 32.005 5.099 -44.654 1.00 81.62 234 PHE A N 1
ATOM 1934 C CA . PHE A 1 234 ? 30.845 4.207 -44.596 1.00 81.62 234 PHE A CA 1
ATOM 1935 C C . PHE A 1 234 ? 30.536 3.741 -43.165 1.00 81.62 234 PHE A C 1
ATOM 1937 O O . PHE A 1 234 ? 29.376 3.767 -42.754 1.00 81.62 234 PHE A O 1
ATOM 1944 N N . MET A 1 235 ? 31.556 3.368 -42.387 1.00 82.00 235 MET A N 1
ATOM 1945 C CA . MET A 1 235 ? 31.390 2.959 -40.989 1.00 82.00 235 MET A CA 1
ATOM 1946 C C . MET A 1 235 ? 30.848 4.097 -40.121 1.00 82.00 235 MET A C 1
ATOM 1948 O O . MET A 1 235 ? 29.887 3.887 -39.386 1.00 82.00 235 MET A O 1
ATOM 1952 N N . ILE A 1 236 ? 31.409 5.304 -40.237 1.00 82.94 236 ILE A N 1
ATOM 1953 C CA . ILE A 1 236 ? 30.974 6.469 -39.450 1.00 82.94 236 ILE A CA 1
ATOM 1954 C C . ILE A 1 236 ? 29.538 6.862 -39.815 1.00 82.94 236 ILE A C 1
ATOM 1956 O O . ILE A 1 236 ? 28.703 7.041 -38.928 1.00 82.94 236 ILE A O 1
ATOM 1960 N N . CYS A 1 237 ? 29.220 6.965 -41.109 1.00 84.38 237 CYS A N 1
ATOM 1961 C CA . CYS A 1 237 ? 27.864 7.282 -41.559 1.00 84.38 237 CYS A CA 1
ATOM 1962 C C . CYS A 1 237 ? 26.855 6.209 -41.129 1.00 84.38 237 CYS A C 1
ATOM 1964 O O . CYS A 1 237 ? 25.754 6.546 -40.691 1.00 84.38 237 CYS A O 1
ATOM 1966 N N . GLY A 1 238 ? 27.234 4.932 -41.219 1.00 83.19 238 GLY A N 1
ATOM 1967 C CA . GLY A 1 238 ? 26.406 3.816 -40.779 1.00 83.19 238 GLY A CA 1
ATOM 1968 C C . GLY A 1 238 ? 26.171 3.800 -39.268 1.00 83.19 238 GLY A C 1
ATOM 1969 O O . GLY A 1 238 ? 25.055 3.513 -38.845 1.00 83.19 238 GLY A O 1
ATOM 1970 N N . GLU A 1 239 ? 27.156 4.189 -38.453 1.00 84.25 239 GLU A N 1
ATOM 1971 C CA . GLU A 1 239 ? 26.993 4.277 -36.994 1.00 84.25 239 GLU A CA 1
ATOM 1972 C C . GLU A 1 239 ? 26.077 5.416 -36.582 1.00 84.25 239 GLU A C 1
ATOM 1974 O O . GLU A 1 239 ? 25.178 5.230 -35.766 1.00 84.25 239 GLU A O 1
ATOM 1979 N N . ILE A 1 240 ? 26.260 6.590 -37.190 1.00 83.94 240 ILE A N 1
ATOM 1980 C CA . ILE A 1 240 ? 25.382 7.736 -36.954 1.00 83.94 240 ILE A CA 1
ATOM 1981 C C . ILE A 1 240 ? 23.945 7.349 -37.310 1.00 83.94 240 ILE A C 1
ATOM 1983 O O . ILE A 1 240 ? 23.019 7.639 -36.555 1.00 83.94 240 ILE A O 1
ATOM 1987 N N . TYR A 1 241 ? 23.751 6.650 -38.429 1.00 83.81 241 TYR A N 1
ATOM 1988 C CA . TYR A 1 241 ? 22.438 6.153 -38.826 1.00 83.81 241 TYR A CA 1
ATOM 1989 C C . TYR A 1 241 ? 21.892 5.094 -37.851 1.00 83.81 241 TYR A C 1
ATOM 1991 O O . TYR A 1 241 ? 20.736 5.183 -37.440 1.00 83.81 241 TYR A O 1
ATOM 1999 N N . SER A 1 242 ? 22.723 4.143 -37.418 1.00 85.38 242 SER A N 1
ATOM 2000 C CA . SER A 1 242 ? 22.389 3.114 -36.423 1.00 85.38 242 SER A CA 1
ATOM 2001 C C . SER A 1 242 ? 21.919 3.726 -35.103 1.00 85.38 242 SER A C 1
ATOM 2003 O O . SER A 1 242 ? 20.841 3.382 -34.623 1.00 85.38 242 SER A O 1
ATOM 2005 N N . MET A 1 243 ? 22.648 4.704 -34.559 1.00 84.12 243 MET A N 1
ATOM 2006 C CA . MET A 1 243 ? 22.266 5.408 -33.329 1.00 84.12 243 MET A CA 1
ATOM 2007 C C . MET A 1 243 ? 20.892 6.079 -33.456 1.00 84.12 243 MET A C 1
ATOM 2009 O O . MET A 1 243 ? 20.072 6.008 -32.540 1.00 84.12 243 MET A O 1
ATOM 2013 N N . ARG A 1 244 ? 20.604 6.691 -34.610 1.00 84.88 244 ARG A N 1
ATOM 2014 C CA . ARG A 1 244 ? 19.305 7.329 -34.889 1.00 84.88 244 ARG A CA 1
ATOM 2015 C C . ARG A 1 244 ? 18.173 6.301 -34.982 1.00 84.88 244 ARG A C 1
ATOM 2017 O O . ARG A 1 244 ? 17.084 6.543 -34.463 1.00 84.88 244 ARG A O 1
ATOM 2024 N N . VAL A 1 245 ? 18.430 5.140 -35.585 1.00 84.12 245 VAL A N 1
ATOM 2025 C CA . VAL A 1 245 ? 17.471 4.023 -35.650 1.00 84.12 245 VAL A CA 1
ATOM 2026 C C . VAL A 1 245 ? 17.248 3.396 -34.269 1.00 84.12 245 VAL A C 1
ATOM 2028 O O . VAL A 1 245 ? 16.108 3.085 -33.921 1.00 84.12 245 VAL A O 1
ATOM 2031 N N . GLN A 1 246 ? 18.293 3.257 -33.452 1.00 84.00 246 GLN A N 1
ATOM 2032 C CA . GLN A 1 246 ? 18.184 2.782 -32.071 1.00 84.00 246 GLN A CA 1
ATOM 2033 C C . GLN A 1 246 ? 17.348 3.738 -31.216 1.00 84.00 246 GLN A C 1
ATOM 2035 O O . GLN A 1 246 ? 16.489 3.285 -30.462 1.00 84.00 246 GLN A O 1
ATOM 2040 N N . GLU A 1 247 ? 17.529 5.052 -31.373 1.00 83.44 247 GLU A N 1
ATOM 2041 C CA . GLU A 1 247 ? 16.700 6.049 -30.693 1.00 83.44 247 GLU A CA 1
ATOM 2042 C C . GLU A 1 247 ? 15.228 5.953 -31.130 1.00 83.44 247 GLU A C 1
ATOM 2044 O O . GLU A 1 247 ? 14.326 5.937 -30.289 1.00 83.44 247 GLU A O 1
ATOM 2049 N N . TYR A 1 248 ? 14.969 5.793 -32.432 1.00 83.19 248 TYR A N 1
ATOM 2050 C CA . TYR A 1 248 ? 13.617 5.558 -32.945 1.00 83.19 248 TYR A CA 1
ATOM 2051 C C . TYR A 1 248 ? 12.997 4.288 -32.339 1.00 83.19 248 TYR A C 1
ATOM 2053 O O . TYR A 1 248 ? 11.859 4.312 -31.861 1.00 83.19 248 TYR A O 1
ATOM 2061 N N . CYS A 1 249 ? 13.753 3.190 -32.289 1.00 81.06 249 CYS A N 1
ATOM 2062 C CA . CYS A 1 249 ? 13.265 1.918 -31.765 1.00 81.06 249 CYS A CA 1
ATOM 2063 C C . CYS A 1 249 ? 13.085 1.913 -30.242 1.00 81.06 249 CYS A C 1
ATOM 2065 O O . CYS A 1 249 ? 12.183 1.246 -29.740 1.00 81.06 249 CYS A O 1
ATOM 2067 N N . GLY A 1 250 ? 13.921 2.646 -29.507 1.00 79.12 250 GLY A N 1
ATOM 2068 C CA . GLY A 1 250 ? 13.884 2.710 -28.047 1.00 79.12 250 GLY A CA 1
ATOM 2069 C C . GLY A 1 250 ? 12.885 3.723 -27.490 1.00 79.12 250 GLY A C 1
ATOM 2070 O O . GLY A 1 250 ? 12.410 3.548 -26.371 1.00 79.12 250 GLY A O 1
ATOM 2071 N N . VAL A 1 251 ? 12.551 4.770 -28.250 1.00 81.44 251 VAL A N 1
ATOM 2072 C CA . VAL A 1 251 ? 11.757 5.905 -27.749 1.00 81.44 251 VAL A CA 1
ATOM 2073 C C . VAL A 1 251 ? 10.460 6.100 -28.538 1.00 81.44 251 VAL A C 1
ATOM 2075 O O . VAL A 1 251 ? 9.390 6.242 -27.943 1.00 81.44 251 VAL A O 1
ATOM 2078 N N . ILE A 1 252 ? 10.518 6.076 -29.872 1.00 81.06 252 ILE A N 1
ATOM 2079 C CA . ILE A 1 252 ? 9.362 6.385 -30.729 1.00 81.06 252 ILE A CA 1
ATOM 2080 C C . ILE A 1 252 ? 8.435 5.180 -30.899 1.00 81.06 252 ILE A C 1
ATOM 2082 O O . ILE A 1 252 ? 7.219 5.327 -30.752 1.00 81.06 252 ILE A O 1
ATOM 2086 N N . LEU A 1 253 ? 8.980 3.985 -31.155 1.00 75.56 253 LEU A N 1
ATOM 2087 C CA . LEU A 1 253 ? 8.178 2.760 -31.294 1.00 75.56 253 LEU A CA 1
ATOM 2088 C C . LEU A 1 253 ? 7.371 2.425 -30.021 1.00 75.56 253 LEU A C 1
ATOM 2090 O O . LEU A 1 253 ? 6.166 2.180 -30.147 1.00 75.56 253 LEU A O 1
ATOM 2094 N N . PRO A 1 254 ? 7.950 2.456 -28.801 1.00 77.06 254 PRO A N 1
ATOM 2095 C CA . PRO A 1 254 ? 7.186 2.247 -27.572 1.00 77.06 254 PRO A CA 1
ATOM 2096 C C . PRO A 1 254 ? 6.108 3.313 -27.378 1.00 77.06 254 PRO A C 1
ATOM 2098 O O . PRO A 1 254 ? 4.961 2.978 -27.096 1.00 77.06 254 PRO A O 1
ATOM 2101 N N . TRP A 1 255 ? 6.420 4.585 -27.647 1.00 79.62 255 TRP A N 1
ATOM 2102 C CA . TRP A 1 255 ? 5.422 5.648 -27.567 1.00 79.62 255 TRP A CA 1
ATOM 2103 C C . TRP A 1 255 ? 4.261 5.451 -28.549 1.00 79.62 255 TRP A C 1
ATOM 2105 O O . TRP A 1 255 ? 3.108 5.682 -28.184 1.00 79.62 255 TRP A O 1
ATOM 2115 N N . TYR A 1 256 ? 4.502 4.989 -29.780 1.00 73.88 256 TYR A N 1
ATOM 2116 C CA . TYR A 1 256 ? 3.414 4.654 -30.706 1.00 73.88 256 TYR A CA 1
ATOM 2117 C C . TYR A 1 256 ? 2.551 3.499 -30.217 1.00 73.88 256 TYR A C 1
ATOM 2119 O O . TYR A 1 256 ? 1.348 3.464 -30.513 1.00 73.88 256 TYR A O 1
ATOM 2127 N N . ARG A 1 257 ? 3.139 2.530 -29.516 1.00 69.12 257 ARG A N 1
ATOM 2128 C CA . ARG A 1 257 ? 2.401 1.414 -28.920 1.00 69.12 257 ARG A CA 1
ATOM 2129 C C . ARG A 1 257 ? 1.511 1.912 -27.785 1.00 69.12 257 ARG A C 1
ATOM 2131 O O . ARG A 1 257 ? 0.322 1.601 -27.775 1.00 69.12 257 ARG A O 1
ATOM 2138 N N . ASP A 1 258 ? 2.063 2.744 -26.912 1.00 69.81 258 ASP A N 1
ATOM 2139 C CA . ASP A 1 258 ? 1.383 3.250 -25.718 1.00 69.81 258 ASP A CA 1
ATOM 2140 C C . ASP A 1 258 ? 0.326 4.316 -26.048 1.00 69.81 258 ASP A C 1
ATOM 2142 O O . ASP A 1 258 ? -0.738 4.350 -25.438 1.00 69.81 258 ASP A O 1
ATOM 2146 N N . SER A 1 259 ? 0.565 5.146 -27.069 1.00 67.50 259 SER A N 1
ATOM 2147 C CA . SER A 1 259 ? -0.387 6.160 -27.557 1.00 67.50 259 SER A CA 1
ATOM 2148 C C . SER A 1 259 ? -1.466 5.612 -28.497 1.00 67.50 259 SER A C 1
ATOM 2150 O O . SER A 1 259 ? -2.327 6.367 -28.936 1.00 67.50 259 SER A O 1
ATOM 2152 N N . GLY A 1 260 ? -1.431 4.322 -28.851 1.00 64.50 260 GLY A N 1
ATOM 2153 C CA . GLY A 1 260 ? -2.391 3.710 -29.782 1.00 64.50 260 GLY A CA 1
ATOM 2154 C C . GLY A 1 260 ? -2.191 4.069 -31.263 1.00 64.50 260 GLY A C 1
ATOM 2155 O O . GLY A 1 260 ? -2.843 3.481 -32.125 1.00 64.50 260 GLY A O 1
ATOM 2156 N N . LYS A 1 261 ? -1.234 4.946 -31.594 1.00 65.31 261 LYS A N 1
ATOM 2157 C CA . LYS A 1 261 ? -0.912 5.373 -32.972 1.00 65.31 261 LYS A CA 1
ATOM 2158 C C . LYS A 1 261 ? -0.385 4.249 -33.875 1.00 65.31 261 LYS A C 1
ATOM 2160 O O . LYS A 1 261 ? -0.437 4.357 -35.100 1.00 65.31 261 LYS A O 1
ATOM 2165 N N . THR A 1 262 ? 0.100 3.148 -33.294 1.00 57.47 262 THR A N 1
ATOM 2166 C CA . THR A 1 262 ? 0.582 1.974 -34.053 1.00 57.47 262 THR A CA 1
ATOM 2167 C C . THR A 1 262 ? -0.532 1.298 -34.864 1.00 57.47 262 THR A C 1
ATOM 2169 O O . THR A 1 262 ? -0.259 0.736 -35.927 1.00 57.47 262 THR A O 1
ATOM 2172 N N . LEU A 1 263 ? -1.783 1.345 -34.385 1.00 49.44 263 LEU A N 1
ATOM 2173 C CA . LEU A 1 263 ? -2.921 0.702 -35.052 1.00 49.44 263 LEU A CA 1
ATOM 2174 C C . LEU A 1 263 ? -3.337 1.467 -36.318 1.00 49.44 263 LEU A C 1
ATOM 2176 O O . LEU A 1 263 ? -3.524 0.847 -37.363 1.00 49.44 263 LEU A O 1
ATOM 2180 N N . GLU A 1 264 ? -3.372 2.801 -36.268 1.00 49.53 264 GLU A N 1
ATOM 2181 C CA . GLU A 1 264 ? -3.671 3.641 -37.438 1.00 49.53 264 GLU A CA 1
ATOM 2182 C C . GLU A 1 264 ? -2.595 3.518 -38.523 1.00 49.53 264 GLU A C 1
ATOM 2184 O O . GLU A 1 264 ? -2.917 3.311 -39.693 1.00 49.53 264 GLU A O 1
ATOM 2189 N N . LYS A 1 265 ? -1.308 3.546 -38.151 1.00 51.25 265 LYS A N 1
ATOM 2190 C CA . LYS A 1 265 ? -0.206 3.455 -39.124 1.00 51.25 265 LYS A CA 1
ATOM 2191 C C . LYS A 1 265 ? -0.146 2.118 -39.864 1.00 51.25 265 LYS A C 1
ATOM 2193 O O . LYS A 1 265 ? 0.106 2.107 -41.069 1.00 51.25 265 LYS A O 1
ATOM 2198 N N . ARG A 1 266 ? -0.409 0.987 -39.193 1.00 51.84 266 ARG A N 1
ATOM 2199 C CA . ARG A 1 266 ? -0.447 -0.328 -39.867 1.00 51.84 266 ARG A CA 1
ATOM 2200 C C . ARG A 1 266 ? -1.659 -0.485 -40.778 1.00 51.84 266 ARG A C 1
ATOM 2202 O O . ARG A 1 266 ? -1.524 -1.099 -41.833 1.00 51.84 266 ARG A O 1
ATOM 2209 N N . ILE A 1 267 ? -2.816 0.061 -40.400 1.00 46.03 267 ILE A N 1
ATOM 2210 C CA . ILE A 1 267 ? -4.018 0.038 -41.243 1.00 46.03 267 ILE A CA 1
ATOM 2211 C C . ILE A 1 267 ? -3.776 0.887 -42.498 1.00 46.03 267 ILE A C 1
ATOM 2213 O O . ILE A 1 267 ? -3.939 0.382 -43.605 1.00 46.03 267 ILE A O 1
ATOM 2217 N N . ILE A 1 268 ? -3.271 2.112 -42.353 1.00 46.09 268 ILE A N 1
ATOM 2218 C CA . ILE A 1 268 ? -2.980 3.003 -43.487 1.00 46.09 268 ILE A CA 1
ATOM 2219 C C . ILE A 1 268 ? -1.946 2.376 -44.444 1.00 46.09 268 ILE A C 1
ATOM 2221 O O . ILE A 1 268 ? -2.191 2.313 -45.647 1.00 46.09 268 ILE A O 1
ATOM 2225 N N . ASN A 1 269 ? -0.851 1.796 -43.935 1.00 48.47 269 ASN A N 1
ATOM 2226 C CA . ASN A 1 269 ? 0.152 1.135 -44.786 1.00 48.47 269 ASN A CA 1
ATOM 2227 C C . ASN A 1 269 ? -0.353 -0.146 -45.474 1.00 48.47 269 ASN A C 1
ATOM 2229 O O . ASN A 1 269 ? 0.162 -0.512 -46.531 1.00 48.47 269 ASN A O 1
ATOM 2233 N N . LYS A 1 270 ? -1.352 -0.835 -44.907 1.00 45.22 270 LYS A N 1
ATOM 2234 C CA . LYS A 1 270 ? -1.956 -2.022 -45.531 1.00 45.22 270 LYS A CA 1
ATOM 2235 C C . LYS A 1 270 ? -2.959 -1.654 -46.633 1.00 45.22 270 LYS A C 1
ATOM 2237 O O . LYS A 1 270 ? -3.130 -2.440 -47.558 1.00 45.22 270 LYS A O 1
ATOM 2242 N N . TYR A 1 271 ? -3.583 -0.475 -46.555 1.00 42.81 271 TYR A N 1
ATOM 2243 C CA . TYR A 1 271 ? -4.560 0.002 -47.544 1.00 42.81 271 TYR A CA 1
ATOM 2244 C C . TYR A 1 271 ? -3.965 0.885 -48.652 1.00 42.81 271 TYR A C 1
ATOM 2246 O O . TYR A 1 271 ? -4.521 0.903 -49.741 1.00 42.81 271 TYR A O 1
ATOM 2254 N N . ILE A 1 272 ? -2.823 1.547 -48.433 1.00 44.91 272 ILE A N 1
ATOM 2255 C CA . ILE A 1 272 ? -2.107 2.299 -49.488 1.00 44.91 272 ILE A CA 1
ATOM 2256 C C . ILE A 1 272 ? -1.314 1.366 -50.431 1.00 44.91 272 ILE A C 1
ATOM 2258 O O . ILE A 1 272 ? -0.932 1.760 -51.527 1.00 44.91 272 ILE A O 1
ATOM 2262 N N . LYS A 1 273 ? -1.097 0.101 -50.046 1.00 44.22 273 LYS A N 1
ATOM 2263 C CA . LYS A 1 273 ? -0.439 -0.930 -50.874 1.00 44.22 273 LYS A CA 1
ATOM 2264 C C . LYS A 1 273 ? -1.404 -1.780 -51.725 1.00 44.22 273 LYS A C 1
ATOM 2266 O O . LYS A 1 273 ? -1.079 -2.928 -52.028 1.00 44.22 273 LYS A O 1
ATOM 2271 N N . LYS A 1 274 ? -2.569 -1.251 -52.104 1.00 36.62 274 LYS A N 1
ATOM 2272 C CA . LYS A 1 274 ? -3.439 -1.870 -53.117 1.00 36.62 274 LYS A CA 1
ATOM 2273 C C . LYS A 1 274 ? -3.501 -1.020 -54.372 1.00 36.62 274 LYS A C 1
ATOM 2275 O O . LYS A 1 274 ? -3.777 0.187 -54.225 1.00 36.62 274 LYS A O 1
#

Secondary structure (DSSP, 8-state):
----HHHHTTS-SS-SSHHHHHHHHHHHHHT--HHHHHSB----S--TT---BHHHHHHHHHHHHHHHHHHHHHHHHHTHHHHHHTT--HHHHHHHHHHHHHHHHHTSTT--HHHHHHHHHHHHHHHHHH-HHHHHHHHHHHHHHHHHHHHHHHHS-TTS----HHHHHHHHHHHS----S--HHHHHHHHTS-HHHHHHHHTGGGGHHHHHHHHHHHHHSTT-HHHHHHHHHHHHHHHHHHHHHHHIIIIIHHHHHHTSHHHHHHHHHHHTT-

Foldseek 3Di:
DDPDPVVCVPDPQEAPALVSLLVVLVVVLVPQDPCQQQDFQPFPDDPPPDTDGNSVLSVVLSVQSVVLLVVLVVVLVVCVVVCVVVVPDPLVSRLSSLVSSLVSRVPDGRDDPSSNSHSVSHNVVSVCVVPVVVVVVVVVVVVVVVVVVVLCVVQDDPPDDDDDPLVSQLSVLVVDDWDDPDDPVLLVVLLPDDPVVLVCLLCVVVCVVVVVVVLVVLVPPPPNPVVNVVSVVVSVVSVVVNVNSVRCVVTVVVSCVRNVVVVVSVVVVVVVVD

pLDDT: mean 75.86, std 13.72, range [26.72, 94.44]

Organism: NCBI:txid1737424